Protein AF-A0A379B863-F1 (afdb_monomer)

Secondary structure (DSSP, 8-state):
---EEEE-STT-EEEEESS---TT-EEEEEPTTS-EEEEEEEEEEEEETTEEEEEEEETT---HHHHHHHHHHHHHHHHHHHHHHHHHHHHHHTTTHHHHHTTPPP-TTSTTHHHHHHHHHHHHHHHHHHHHHHHHHHHHHHHHHHHHHHHS---TTSTTHHHHHHHHHHHHHHHHHHHHH-GGG-SSTTHHHHHHHHHHHHHHHHHHHHHHH-

Foldseek 3Di:
DAWEWDDDDVQFIWTKALDDDDQQDWGWYAYPVRDIFTWGFHFFLDDDPSITTTQTDTPVNDGQLNVLVVQLVVLLVLLVVLLVLLVVLLVVLCVCVVVVVVVDDQDPPDPCNVVVVVNNVSSVVSNVSSVVSNVVSVVSPVVSVVSNVSSPDDALSDLCQLVVLVVQLVVLVVLLVCCVVCVVPQPDPCSNVVSVVSNVVSVVSNVSSVSHHD

Structure (mmCIF, N/CA/C/O backbone):
data_AF-A0A379B863-F1
#
_entry.id   AF-A0A379B863-F1
#
loop_
_atom_site.group_PDB
_atom_site.id
_atom_site.type_symbol
_atom_site.label_atom_id
_atom_site.label_alt_id
_atom_site.label_comp_id
_atom_site.label_asym_id
_atom_site.label_entity_id
_atom_site.label_seq_id
_atom_site.pdbx_PDB_ins_code
_atom_site.Cartn_x
_atom_site.Cartn_y
_atom_site.Cartn_z
_atom_site.occupancy
_atom_site.B_iso_or_equiv
_atom_site.auth_seq_id
_atom_site.auth_comp_id
_atom_site.auth_asym_id
_atom_site.auth_atom_id
_atom_site.pdbx_PDB_model_num
ATOM 1 N N . MET A 1 1 ? -1.676 -25.311 22.603 1.00 71.12 1 MET A N 1
ATOM 2 C CA . MET A 1 1 ? -2.288 -24.797 21.355 1.00 71.12 1 MET A CA 1
ATOM 3 C C . MET A 1 1 ? -1.624 -23.457 21.069 1.00 71.12 1 MET A C 1
ATOM 5 O O . MET A 1 1 ? -1.364 -22.755 22.030 1.00 71.12 1 MET A O 1
ATOM 9 N N . PHE A 1 2 ? -1.245 -23.143 19.830 1.00 88.81 2 PHE A N 1
ATOM 10 C CA . PHE A 1 2 ? -0.482 -21.916 19.540 1.00 88.81 2 PHE A CA 1
ATOM 11 C C . PHE A 1 2 ? -1.410 -20.729 19.263 1.00 88.81 2 PHE A C 1
ATOM 13 O O . PHE A 1 2 ? -2.530 -20.924 18.778 1.00 88.81 2 PHE A O 1
ATOM 20 N N . ASN A 1 3 ? -0.932 -19.513 19.526 1.00 95.69 3 ASN A N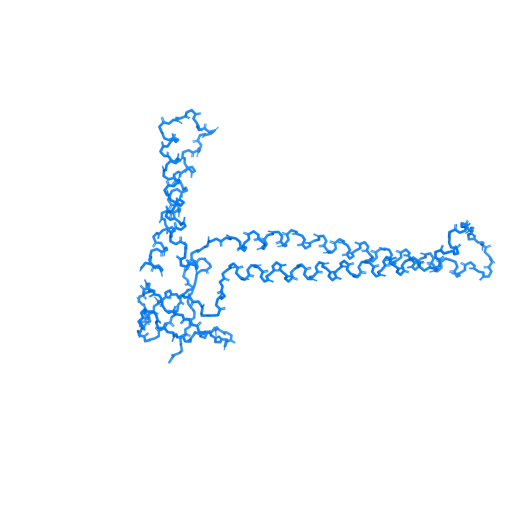 1
ATOM 21 C CA . ASN A 1 3 ? -1.663 -18.289 19.213 1.00 95.69 3 ASN A CA 1
ATOM 22 C C . ASN A 1 3 ? -1.640 -18.046 17.699 1.00 95.69 3 ASN A C 1
ATOM 24 O O . ASN A 1 3 ? -0.609 -18.185 17.040 1.00 95.69 3 ASN A O 1
ATOM 28 N N . THR A 1 4 ? -2.790 -17.704 17.123 1.00 97.25 4 THR A N 1
ATOM 29 C CA . THR A 1 4 ? -2.952 -17.592 15.662 1.00 97.25 4 THR A CA 1
ATOM 30 C C . THR A 1 4 ? -3.658 -16.303 15.269 1.00 97.25 4 THR A C 1
ATOM 32 O O . THR A 1 4 ? -4.203 -15.589 16.102 1.00 97.25 4 THR A O 1
ATOM 35 N N . TYR A 1 5 ? -3.667 -15.989 13.975 1.00 96.69 5 TYR A N 1
ATOM 36 C CA . TYR A 1 5 ? -4.401 -14.838 13.452 1.00 96.69 5 TYR A CA 1
ATOM 37 C C . TYR A 1 5 ? -5.857 -15.196 13.141 1.00 96.69 5 TYR A C 1
ATOM 39 O O . TYR A 1 5 ? -6.127 -16.159 12.422 1.00 96.69 5 TYR A O 1
ATOM 47 N N . ALA A 1 6 ? -6.794 -14.352 13.570 1.00 96.50 6 ALA A N 1
ATOM 48 C CA . ALA A 1 6 ? -8.196 -14.411 13.169 1.00 96.50 6 ALA A CA 1
ATOM 49 C C . ALA A 1 6 ? -8.601 -13.148 12.406 1.00 96.50 6 ALA A C 1
ATOM 51 O O . ALA A 1 6 ? -8.304 -12.027 12.815 1.00 96.50 6 ALA A O 1
ATOM 52 N N . LYS A 1 7 ? -9.294 -13.311 11.275 1.00 96.06 7 LYS A N 1
ATOM 53 C CA . LYS A 1 7 ? -9.796 -12.167 10.508 1.00 96.06 7 LYS A CA 1
ATOM 54 C C . LYS A 1 7 ? -10.978 -11.525 11.239 1.00 96.06 7 LYS A C 1
ATOM 56 O O . LYS A 1 7 ? -11.886 -12.243 11.642 1.00 96.06 7 LYS A O 1
ATOM 61 N N . PHE A 1 8 ? -10.985 -10.195 11.360 1.00 95.69 8 PHE A N 1
ATOM 62 C CA . PHE A 1 8 ? -12.080 -9.459 12.008 1.00 95.69 8 PHE A CA 1
ATOM 63 C C . PHE A 1 8 ? -12.841 -8.569 11.023 1.00 95.69 8 PHE A C 1
ATOM 65 O O . PHE A 1 8 ? -13.946 -8.904 10.608 1.00 95.69 8 PHE A O 1
ATOM 72 N N . VAL A 1 9 ? -12.216 -7.484 10.570 1.00 93.88 9 VAL A N 1
ATOM 73 C CA . VAL A 1 9 ? -12.749 -6.570 9.545 1.00 93.88 9 VAL A CA 1
ATOM 74 C C . VAL A 1 9 ? -11.708 -6.383 8.432 1.00 93.88 9 VAL A C 1
ATOM 76 O O . VAL A 1 9 ? -10.580 -6.875 8.574 1.00 93.88 9 VAL A O 1
ATOM 79 N N . PRO A 1 10 ? -12.021 -5.746 7.284 1.00 89.75 10 PRO A N 1
ATOM 80 C CA . PRO A 1 10 ? -11.030 -5.505 6.235 1.00 89.75 10 PRO A CA 1
ATOM 81 C C . PRO A 1 10 ? -9.733 -4.912 6.801 1.00 89.75 10 PRO A C 1
ATOM 83 O O . PRO A 1 10 ? -9.766 -4.037 7.654 1.00 89.75 10 PRO A O 1
ATOM 86 N N . ASN A 1 11 ? -8.591 -5.447 6.361 1.00 86.56 11 ASN A N 1
ATOM 87 C CA . ASN A 1 11 ? -7.237 -5.109 6.838 1.00 86.56 11 ASN A CA 1
ATOM 88 C C . ASN A 1 11 ? -6.905 -5.330 8.331 1.00 86.56 11 ASN A C 1
ATOM 90 O O . ASN A 1 11 ? -5.726 -5.341 8.654 1.00 86.56 11 ASN A O 1
ATOM 94 N N . VAL A 1 12 ? -7.869 -5.640 9.203 1.00 95.06 12 VAL A N 1
ATOM 95 C CA . VAL A 1 12 ? -7.619 -5.930 10.630 1.00 95.06 12 VAL A CA 1
ATOM 96 C C . VAL A 1 12 ? -7.634 -7.435 10.904 1.00 95.06 12 VAL A C 1
ATOM 98 O O . VAL A 1 12 ? -8.471 -8.170 10.361 1.00 95.06 12 VAL A O 1
ATOM 101 N N . PHE A 1 13 ? -6.700 -7.887 11.737 1.00 96.06 13 PHE A N 1
ATOM 102 C CA . PHE A 1 13 ? -6.635 -9.233 12.302 1.00 96.06 13 PHE A CA 1
ATOM 103 C C . PHE A 1 13 ? -6.560 -9.130 13.825 1.00 96.06 13 PHE A C 1
ATOM 105 O O . PHE A 1 13 ? -6.052 -8.142 14.341 1.00 96.06 13 PHE A O 1
ATOM 112 N N . LEU A 1 14 ? -7.058 -10.151 14.513 1.00 97.50 14 LEU A N 1
ATOM 113 C CA . LEU A 1 14 ? -6.977 -10.303 15.962 1.00 97.50 14 LEU A CA 1
ATOM 114 C C . LEU A 1 14 ? -6.053 -11.471 16.302 1.00 97.50 14 LEU A C 1
ATOM 116 O O . LEU A 1 14 ? -5.970 -12.439 15.538 1.00 97.50 14 LEU A O 1
ATOM 120 N N . AL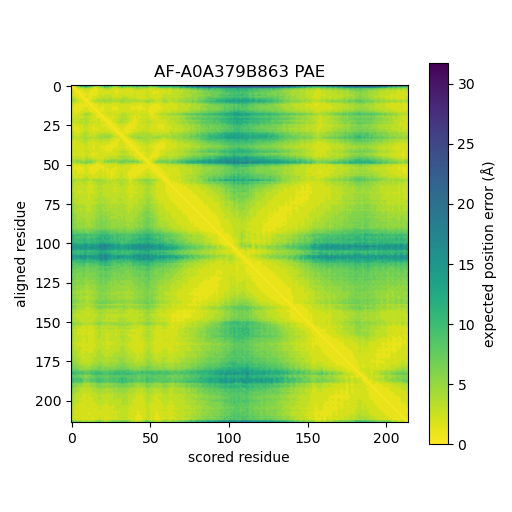A A 1 15 ? -5.392 -11.382 17.448 1.00 97.81 15 ALA A N 1
ATOM 121 C CA . ALA A 1 15 ? -4.706 -12.495 18.080 1.00 97.81 15 ALA A CA 1
ATOM 122 C C . ALA A 1 15 ? -5.765 -13.435 18.660 1.00 97.81 15 ALA A C 1
ATOM 124 O O . ALA A 1 15 ? -6.541 -13.033 19.519 1.00 97.81 15 ALA A O 1
ATOM 125 N N . LYS A 1 16 ? -5.839 -14.661 18.144 1.00 97.81 16 LYS A N 1
ATOM 126 C CA . LYS A 1 16 ? -6.684 -15.737 18.660 1.00 97.81 16 LYS A CA 1
ATOM 127 C C . LYS A 1 16 ? -5.842 -16.587 19.605 1.00 97.81 16 LYS A C 1
ATOM 129 O O . LYS A 1 16 ? -4.986 -17.343 19.131 1.00 97.81 16 LYS A O 1
ATOM 134 N N . CYS A 1 17 ? -6.125 -16.483 20.897 1.00 97.31 17 CYS A N 1
ATOM 135 C CA . CYS A 1 17 ? -5.366 -17.128 21.964 1.00 97.31 17 CYS A CA 1
ATOM 136 C C . CYS A 1 17 ? -6.249 -18.134 22.726 1.00 97.31 17 CYS A C 1
ATOM 138 O O . CYS A 1 17 ? -7.417 -17.833 22.982 1.00 97.31 17 CYS A O 1
ATOM 140 N N . PRO A 1 18 ? -5.741 -19.339 23.049 1.00 96.25 18 PRO A N 1
ATOM 141 C CA . PRO A 1 18 ? -6.451 -20.321 23.869 1.00 96.25 18 PRO A CA 1
ATOM 142 C C . PRO A 1 18 ? -6.415 -19.966 25.364 1.00 96.25 18 PRO A C 1
ATOM 144 O O . PRO A 1 18 ? -7.253 -20.433 26.125 1.00 96.25 18 PRO A O 1
ATOM 147 N N . GLU A 1 19 ? -5.449 -19.148 25.779 1.00 95.12 19 GLU A N 1
ATOM 148 C CA . GLU A 1 19 ? -5.264 -18.686 27.153 1.00 95.12 19 GLU A CA 1
ATOM 149 C C . GLU A 1 19 ? -5.468 -17.162 27.217 1.00 95.12 19 GLU A C 1
ATOM 151 O O . GLU A 1 19 ? -5.274 -16.474 26.204 1.00 95.12 19 GLU A O 1
ATOM 156 N N . PRO A 1 20 ? -5.924 -16.630 28.365 1.00 96.31 20 PRO A N 1
ATOM 157 C CA . PRO A 1 20 ? -6.076 -15.195 28.553 1.00 96.31 20 PRO A CA 1
ATOM 158 C C . PRO A 1 20 ? -4.710 -14.508 28.690 1.00 96.31 20 PRO A C 1
ATOM 160 O O . PRO A 1 20 ? -3.806 -15.041 29.326 1.00 96.31 20 PRO A O 1
ATOM 163 N N . HIS A 1 21 ? -4.609 -13.305 28.128 1.00 96.44 21 HIS A N 1
ATOM 164 C CA . HIS A 1 21 ? -3.434 -12.435 28.160 1.00 96.44 21 HIS A CA 1
ATOM 165 C C . HIS A 1 21 ? -3.791 -11.032 28.657 1.00 96.44 21 HIS A C 1
ATOM 167 O O . HIS A 1 21 ? -4.923 -10.564 28.454 1.00 96.44 21 HIS A O 1
ATOM 173 N N . ASP A 1 22 ? -2.811 -10.362 29.261 1.00 96.38 22 ASP A N 1
ATOM 174 C CA . ASP A 1 22 ? -2.940 -8.996 29.772 1.00 96.38 22 ASP A CA 1
ATOM 175 C C . ASP A 1 22 ? -2.549 -7.944 28.717 1.00 96.38 22 ASP A C 1
ATOM 177 O O . ASP A 1 22 ? -1.774 -8.192 27.790 1.00 96.38 22 ASP A O 1
ATOM 181 N N . LYS A 1 23 ? -3.084 -6.724 28.857 1.00 96.38 23 LYS A N 1
ATOM 182 C CA . LYS A 1 23 ? -2.717 -5.582 27.999 1.00 96.38 23 LYS A CA 1
ATOM 183 C C . LYS A 1 23 ? -1.235 -5.239 28.195 1.00 96.38 23 LYS A C 1
ATOM 185 O O . LYS A 1 23 ? -0.792 -5.046 29.325 1.00 96.38 23 LYS A O 1
ATOM 190 N N . GLY A 1 24 ? -0.493 -5.134 27.096 1.00 96.12 24 GLY A N 1
ATOM 191 C CA . GLY A 1 24 ? 0.956 -4.913 27.066 1.00 96.12 24 GLY A CA 1
ATOM 192 C C . GLY A 1 24 ? 1.792 -6.197 27.074 1.00 96.12 24 GLY A C 1
ATOM 193 O O . GLY A 1 24 ? 3.016 -6.126 26.979 1.00 96.12 24 GLY A O 1
ATOM 194 N N . GLU A 1 25 ? 1.172 -7.377 27.178 1.00 97.50 25 GLU A N 1
ATOM 195 C CA . GLU A 1 25 ? 1.896 -8.645 27.100 1.00 97.50 25 GLU A CA 1
ATOM 196 C C . GLU A 1 25 ? 2.415 -8.895 25.677 1.00 97.50 25 GLU A C 1
ATOM 198 O O . GLU A 1 25 ? 1.686 -8.728 24.694 1.00 97.50 25 GLU A O 1
ATOM 203 N N . ILE A 1 26 ? 3.676 -9.323 25.565 1.00 97.94 26 ILE A N 1
ATOM 204 C CA . ILE A 1 26 ? 4.281 -9.713 24.290 1.00 97.94 26 ILE A CA 1
ATOM 205 C C . ILE A 1 26 ? 4.074 -11.210 24.090 1.00 97.94 26 ILE A C 1
ATOM 207 O O . ILE A 1 26 ? 4.578 -12.028 24.859 1.00 97.94 26 ILE A O 1
ATOM 211 N N . ILE A 1 27 ? 3.371 -11.566 23.019 1.00 97.25 27 ILE A N 1
ATOM 212 C CA . ILE A 1 27 ? 3.102 -12.955 22.652 1.00 97.25 27 ILE A CA 1
ATOM 213 C C . ILE A 1 27 ? 3.599 -13.252 21.239 1.00 97.25 27 ILE A C 1
ATOM 215 O O . ILE A 1 27 ? 3.696 -12.374 20.384 1.00 97.25 27 ILE A O 1
ATOM 219 N N . THR A 1 28 ? 3.858 -14.527 20.959 1.00 97.81 28 THR A N 1
ATOM 220 C CA . THR A 1 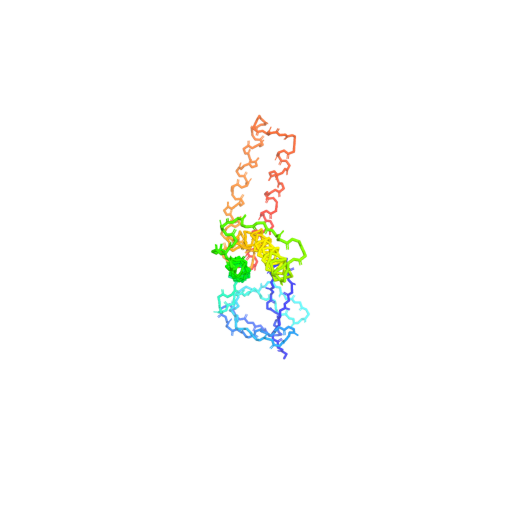28 ? 4.189 -14.980 19.603 1.00 97.81 28 THR A CA 1
ATOM 221 C C . THR A 1 28 ? 2.935 -15.457 18.879 1.00 97.81 28 THR A C 1
ATOM 223 O O . THR A 1 28 ? 2.259 -16.373 19.344 1.00 97.81 28 THR A O 1
ATOM 226 N N . LEU A 1 29 ? 2.634 -14.864 17.721 1.00 97.12 29 LEU A N 1
ATOM 227 C CA . LEU A 1 29 ? 1.606 -15.345 16.798 1.00 97.12 29 LEU A CA 1
ATOM 228 C C . LEU A 1 29 ? 2.221 -16.167 15.672 1.00 97.12 29 LEU A C 1
ATOM 230 O O . LEU A 1 29 ? 3.141 -15.714 14.990 1.00 97.12 29 LEU A O 1
ATOM 234 N N . THR A 1 30 ? 1.629 -17.325 15.395 1.00 96.88 30 THR A N 1
ATOM 235 C CA . THR A 1 30 ? 2.007 -18.173 14.264 1.00 96.88 30 THR A CA 1
ATOM 236 C C . THR A 1 30 ? 1.003 -18.008 13.123 1.00 96.88 30 THR A C 1
ATOM 238 O O . THR A 1 30 ? -0.211 -18.187 13.266 1.00 96.88 30 THR A O 1
ATOM 241 N N . SER A 1 31 ? 1.503 -17.653 11.940 1.00 94.44 31 SER A N 1
ATOM 242 C CA . SER A 1 31 ? 0.696 -17.599 10.719 1.00 94.44 31 SER A CA 1
ATOM 243 C C . SER A 1 31 ? 0.342 -19.000 10.210 1.00 94.44 31 SER A C 1
ATOM 245 O O . SER A 1 31 ? 1.017 -19.980 10.510 1.00 94.44 31 SER A O 1
ATOM 247 N N . LYS A 1 32 ? -0.654 -19.098 9.318 1.00 92.69 32 LYS A N 1
ATOM 248 C CA . LYS A 1 32 ? -1.000 -20.366 8.642 1.00 92.69 32 LYS A CA 1
ATOM 249 C C . LYS A 1 32 ? 0.147 -20.989 7.825 1.00 92.69 32 LYS A C 1
ATOM 251 O O . LYS A 1 32 ? 0.018 -22.119 7.373 1.00 92.69 32 LYS A O 1
ATOM 256 N N . TYR A 1 33 ? 1.219 -20.231 7.583 1.00 92.50 33 TYR A N 1
ATOM 257 C CA . TYR A 1 33 ? 2.409 -20.663 6.850 1.00 92.50 33 TYR A CA 1
ATOM 258 C C . TYR A 1 33 ? 3.599 -20.975 7.774 1.00 92.50 33 TYR A C 1
ATOM 260 O O . TYR A 1 33 ? 4.691 -21.208 7.275 1.00 92.50 33 TYR A O 1
ATOM 268 N N . GLY A 1 34 ? 3.415 -20.943 9.099 1.00 93.06 34 GLY A N 1
ATOM 269 C CA . GLY A 1 34 ? 4.472 -21.231 10.073 1.00 93.06 34 GLY A CA 1
ATOM 270 C C . GLY A 1 34 ? 5.374 -20.047 10.430 1.00 93.06 34 GLY A C 1
ATOM 271 O O . GLY A 1 34 ? 6.226 -20.192 11.292 1.00 93.06 34 GLY A O 1
ATOM 272 N N . ASN A 1 35 ? 5.187 -18.870 9.822 1.00 94.50 35 ASN A N 1
ATOM 273 C CA . ASN A 1 35 ? 5.936 -17.675 10.230 1.00 94.50 35 ASN A CA 1
ATOM 274 C C . ASN A 1 35 ? 5.473 -17.201 11.607 1.00 94.50 35 ASN A C 1
ATOM 276 O O . ASN A 1 35 ? 4.267 -17.009 11.800 1.00 94.50 35 ASN A O 1
ATOM 280 N N . GLU A 1 36 ? 6.428 -16.964 12.494 1.00 96.25 36 GLU A N 1
ATOM 281 C CA . GLU A 1 36 ? 6.218 -16.421 13.831 1.00 96.25 36 GLU A CA 1
ATOM 282 C C . GLU A 1 36 ? 6.391 -14.899 13.832 1.00 96.25 36 GLU A C 1
ATOM 284 O O . GLU A 1 36 ? 7.086 -14.315 12.996 1.00 96.25 36 GLU A O 1
ATOM 289 N N . THR A 1 37 ? 5.680 -14.219 14.719 1.00 96.62 37 THR A N 1
ATOM 290 C CA . THR A 1 37 ? 5.776 -12.772 14.904 1.00 96.62 37 THR A CA 1
ATOM 291 C C . THR A 1 37 ? 5.475 -12.445 16.354 1.00 96.62 37 THR A C 1
ATOM 293 O O . THR A 1 37 ? 4.427 -12.843 16.858 1.00 96.62 37 THR A O 1
ATOM 296 N N . GLU A 1 38 ? 6.339 -11.649 16.971 1.00 97.75 38 GLU A N 1
ATOM 297 C CA . GLU A 1 38 ? 6.077 -11.032 18.268 1.00 97.75 38 GLU A CA 1
ATOM 298 C C . GLU A 1 38 ? 5.102 -9.862 18.126 1.00 97.75 38 GLU A C 1
ATOM 300 O O . GLU A 1 38 ? 5.266 -8.968 17.282 1.00 97.75 38 GLU A O 1
ATOM 305 N N . VAL A 1 39 ? 4.050 -9.899 18.935 1.00 97.62 39 VAL A N 1
ATOM 306 C CA . VAL A 1 39 ? 3.023 -8.866 18.982 1.00 97.62 39 VAL A CA 1
ATOM 307 C C . VAL A 1 39 ? 2.756 -8.463 20.420 1.00 97.62 39 VAL A C 1
ATOM 309 O O . VAL A 1 39 ? 2.780 -9.305 21.314 1.00 97.62 39 VAL A O 1
ATOM 312 N N . GLU A 1 40 ? 2.453 -7.190 20.619 1.00 97.81 40 GLU A N 1
ATOM 313 C CA . GLU A 1 40 ? 2.013 -6.651 21.898 1.00 97.81 40 GLU A CA 1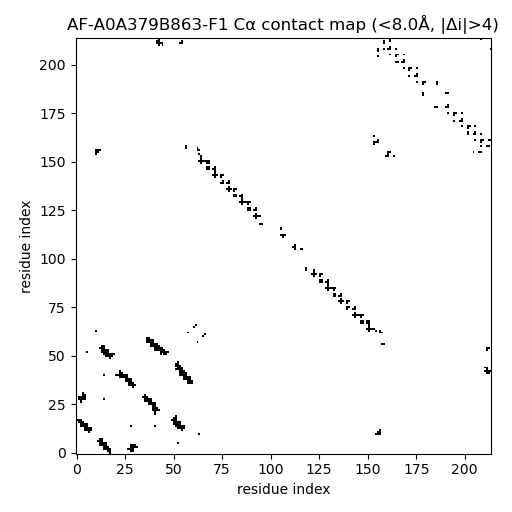
ATOM 314 C C . GLU A 1 40 ? 0.483 -6.648 21.938 1.00 97.81 40 GLU A C 1
ATOM 316 O O . GLU A 1 40 ? -0.175 -6.132 21.028 1.00 97.81 40 GLU A O 1
ATOM 321 N N . ILE A 1 41 ? -0.090 -7.259 22.974 1.00 98.00 41 ILE A N 1
ATOM 322 C CA . ILE A 1 41 ? -1.535 -7.324 23.183 1.00 98.00 41 ILE A CA 1
ATOM 323 C C . ILE A 1 41 ? -2.082 -5.960 23.608 1.00 98.00 41 ILE A C 1
ATOM 325 O O . ILE A 1 41 ? -1.558 -5.319 24.513 1.00 98.00 41 ILE A O 1
ATOM 329 N N . CYS A 1 42 ? -3.182 -5.531 22.988 1.00 96.25 42 CYS A N 1
ATOM 330 C CA . CYS A 1 42 ? -3.875 -4.296 23.343 1.00 96.25 42 CYS A CA 1
ATOM 331 C C . CYS A 1 42 ? -5.182 -4.597 24.093 1.00 96.25 42 CYS A C 1
ATOM 333 O O . CYS A 1 42 ? -5.174 -4.772 25.308 1.00 96.25 42 CYS A O 1
ATOM 335 N N . ASN A 1 43 ? -6.313 -4.676 23.391 1.00 96.94 43 ASN A N 1
ATOM 336 C CA . ASN A 1 43 ? -7.631 -4.829 24.001 1.00 96.94 43 ASN A CA 1
ATOM 337 C C . ASN A 1 43 ? -8.217 -6.213 23.733 1.00 96.94 43 ASN A C 1
ATOM 339 O O . ASN A 1 43 ? -8.100 -6.745 22.627 1.00 96.94 43 ASN A O 1
ATOM 343 N N . LEU A 1 44 ? -8.935 -6.765 24.714 1.00 97.38 44 LEU A N 1
ATOM 344 C CA . LEU A 1 44 ? -9.804 -7.918 24.495 1.00 97.38 44 LEU A CA 1
ATOM 345 C C . LEU A 1 44 ? -11.036 -7.474 23.695 1.00 97.38 44 LEU A C 1
ATOM 347 O O . LEU A 1 44 ? -11.877 -6.726 24.184 1.00 97.38 44 LEU A O 1
ATOM 351 N N . VAL A 1 45 ? -11.153 -7.961 22.463 1.00 97.00 45 VAL A N 1
ATOM 352 C CA . VAL A 1 45 ? -12.217 -7.589 21.519 1.00 97.00 45 VAL A CA 1
ATOM 353 C C . VAL A 1 45 ? -13.445 -8.477 21.679 1.00 97.00 45 VAL A C 1
ATOM 355 O O . VAL A 1 45 ? -14.574 -7.999 21.587 1.00 97.00 45 VAL A O 1
ATOM 358 N N . LYS A 1 46 ? -13.241 -9.785 21.870 1.00 96.19 46 LYS A N 1
ATOM 359 C CA . LYS A 1 46 ? -14.321 -10.749 22.121 1.00 96.19 46 LYS A CA 1
ATOM 360 C C . LYS A 1 46 ? -13.794 -12.062 22.698 1.00 96.19 46 LYS A C 1
ATOM 362 O O . LYS A 1 46 ? -12.619 -12.386 22.540 1.00 96.19 46 LYS A O 1
ATOM 367 N N . GLN A 1 47 ? -14.701 -12.850 23.270 1.00 96.62 47 GLN A N 1
ATOM 368 C CA . GLN A 1 47 ? -14.466 -14.232 23.686 1.00 96.62 47 GLN A CA 1
ATOM 369 C C . GLN A 1 47 ? -15.465 -15.150 22.971 1.00 96.62 47 GLN A C 1
ATOM 371 O O . GLN A 1 47 ? -16.658 -14.846 22.925 1.00 96.62 47 GLN A O 1
ATOM 376 N N . GLN A 1 48 ? -14.982 -16.229 22.354 1.00 95.44 48 GLN A N 1
ATOM 377 C CA . GLN A 1 48 ? -15.817 -17.157 21.585 1.00 95.44 48 GLN A CA 1
ATOM 378 C C . GLN A 1 48 ? -15.133 -18.527 21.465 1.00 95.44 48 GLN A C 1
ATOM 380 O O . GLN A 1 48 ? -13.940 -18.576 21.179 1.00 95.44 48 GLN A O 1
ATOM 385 N N . ASP A 1 49 ? -15.895 -19.617 21.606 1.00 92.38 49 ASP A N 1
ATOM 386 C CA . ASP A 1 49 ? -15.428 -21.003 21.411 1.00 92.38 49 ASP A CA 1
ATOM 387 C C . ASP A 1 49 ? -14.178 -21.350 22.247 1.00 92.38 49 ASP A C 1
ATOM 389 O O . ASP A 1 49 ? -13.237 -21.944 21.730 1.00 92.38 49 ASP A O 1
ATOM 393 N N . ASP A 1 50 ? -14.140 -20.912 23.512 1.00 94.06 50 ASP A N 1
ATOM 394 C CA . ASP A 1 50 ? -12.991 -21.043 24.427 1.00 94.06 50 ASP A CA 1
ATOM 395 C C . ASP A 1 50 ? -11.705 -20.326 23.964 1.00 94.06 50 ASP A C 1
ATOM 397 O O . ASP A 1 50 ? -10.614 -20.599 24.457 1.00 94.06 50 ASP A O 1
ATOM 401 N N . PHE A 1 51 ? -11.825 -19.365 23.040 1.00 96.94 51 PHE A N 1
ATOM 402 C CA . PHE A 1 51 ? -10.735 -18.479 22.633 1.00 96.94 51 PHE A CA 1
ATOM 403 C C . PHE A 1 51 ? -10.975 -17.033 23.041 1.00 96.94 51 PHE A C 1
ATOM 405 O O . PHE A 1 51 ? -12.098 -16.514 23.012 1.00 96.94 51 PHE A O 1
ATOM 412 N N . TYR A 1 52 ? -9.865 -16.359 23.298 1.00 97.62 52 TYR A N 1
ATOM 413 C CA . TYR A 1 52 ? -9.770 -14.934 23.550 1.00 97.62 52 TYR A CA 1
ATOM 414 C C . TYR A 1 52 ? -9.230 -14.245 22.298 1.00 97.62 52 TYR A C 1
ATOM 416 O O . TYR A 1 52 ? -8.264 -14.707 21.685 1.00 97.62 52 TYR A O 1
ATOM 424 N N . PHE A 1 53 ? -9.891 -13.168 21.878 1.00 98.00 53 PHE A N 1
ATOM 425 C CA . PHE A 1 53 ? -9.524 -12.423 20.680 1.00 98.00 53 PHE A CA 1
ATOM 426 C C . PHE A 1 53 ? -9.059 -11.030 21.059 1.00 98.00 53 PHE A C 1
ATOM 428 O O . PHE A 1 53 ? -9.867 -10.224 21.517 1.00 98.00 53 PHE A O 1
ATOM 435 N N . TYR A 1 54 ? -7.792 -10.737 20.798 1.00 98.25 54 TYR A N 1
ATOM 436 C CA . TYR A 1 54 ? -7.183 -9.462 21.150 1.00 98.25 54 TYR A CA 1
ATOM 437 C C . TYR A 1 54 ? -6.814 -8.642 19.917 1.00 98.25 54 TYR A C 1
ATOM 439 O O . TYR A 1 54 ? -6.386 -9.191 18.897 1.00 98.25 54 TYR A O 1
ATOM 447 N N . SER A 1 55 ? -6.956 -7.323 19.999 1.00 97.75 55 SER A N 1
ATOM 448 C CA . SER A 1 55 ? -6.195 -6.430 19.128 1.00 97.75 55 SER A CA 1
ATOM 449 C C . SER A 1 55 ? -4.724 -6.454 19.538 1.00 97.75 55 SER A C 1
ATOM 451 O O . SER A 1 55 ? -4.386 -6.783 20.676 1.00 97.75 55 SER A O 1
ATOM 453 N N . PHE A 1 56 ? -3.841 -6.153 18.593 1.00 97.31 56 PHE A N 1
ATOM 454 C CA . PHE A 1 56 ? -2.407 -6.187 18.831 1.00 97.31 56 PHE A CA 1
ATOM 455 C C . PHE A 1 56 ? -1.676 -5.221 17.904 1.00 97.31 56 PHE A C 1
ATOM 457 O O . PHE A 1 56 ? -2.153 -4.917 16.804 1.00 97.31 56 PHE A O 1
ATOM 464 N N . THR A 1 57 ? -0.478 -4.820 18.308 1.00 96.75 57 THR A N 1
ATOM 465 C CA . THR A 1 57 ? 0.514 -4.174 17.445 1.00 96.75 57 THR A CA 1
ATOM 466 C C . THR A 1 57 ? 1.682 -5.129 17.222 1.00 96.75 57 THR A C 1
ATOM 468 O O . THR A 1 57 ? 1.967 -5.994 18.047 1.00 96.75 57 THR A O 1
ATOM 471 N N . ARG A 1 58 ? 2.341 -5.054 16.063 1.00 96.19 58 ARG A N 1
ATOM 472 C CA . ARG A 1 58 ? 3.529 -5.881 15.819 1.00 96.19 58 ARG A CA 1
ATOM 473 C C . ARG A 1 58 ? 4.756 -5.189 16.398 1.00 96.19 58 ARG A C 1
ATOM 475 O O . ARG A 1 58 ? 4.991 -4.023 16.084 1.00 96.19 58 ARG A O 1
ATOM 482 N N . CYS A 1 59 ? 5.561 -5.923 17.161 1.00 96.50 59 CYS A N 1
ATOM 483 C CA . CYS A 1 59 ? 6.774 -5.387 17.781 1.00 96.50 59 CYS A CA 1
ATOM 484 C C . CYS A 1 59 ? 7.859 -5.041 16.744 1.00 96.50 59 CYS A C 1
ATOM 486 O O . CYS A 1 59 ? 8.713 -4.199 16.993 1.00 96.50 59 CYS A O 1
ATOM 488 N N . ASP A 1 60 ? 7.797 -5.636 15.548 1.00 95.12 60 ASP A N 1
ATOM 489 C CA . ASP A 1 60 ? 8.711 -5.355 14.433 1.00 95.12 60 ASP A CA 1
ATOM 490 C C . ASP A 1 60 ? 8.390 -4.061 13.658 1.00 95.12 60 ASP A C 1
ATOM 492 O O . ASP A 1 60 ? 9.013 -3.781 12.633 1.00 95.12 60 ASP A O 1
ATOM 496 N N . GLY A 1 61 ? 7.398 -3.284 14.107 1.00 91.81 61 GLY A N 1
ATOM 497 C CA . GLY A 1 61 ? 6.981 -2.033 13.469 1.00 91.81 61 GLY A CA 1
ATOM 498 C C . GLY A 1 61 ? 6.239 -2.220 12.142 1.00 91.81 61 GLY A C 1
ATOM 499 O O . GLY A 1 61 ? 5.914 -1.243 11.465 1.00 91.81 61 GLY A O 1
ATOM 500 N N . MET A 1 62 ? 5.941 -3.457 11.735 1.00 93.25 62 MET A N 1
ATOM 501 C CA . MET A 1 62 ? 5.296 -3.713 10.455 1.00 93.25 62 MET A CA 1
ATOM 502 C C . MET A 1 62 ? 3.794 -3.412 10.522 1.00 93.25 62 MET A C 1
ATOM 504 O O . MET A 1 62 ? 3.011 -4.169 11.091 1.00 93.25 62 MET A O 1
ATOM 508 N N . ASN A 1 63 ? 3.349 -2.351 9.853 1.00 93.62 63 ASN A N 1
ATOM 509 C CA . ASN A 1 63 ? 1.930 -2.001 9.725 1.00 93.62 63 ASN A CA 1
ATOM 510 C C . ASN A 1 63 ? 1.497 -1.921 8.242 1.00 93.62 63 ASN A C 1
ATOM 512 O O . ASN A 1 63 ? 2.229 -2.332 7.332 1.00 93.62 63 ASN A O 1
ATOM 516 N N . SER A 1 64 ? 0.267 -1.470 7.964 1.00 93.38 64 SER A N 1
ATOM 517 C CA . SER A 1 64 ? -0.213 -1.355 6.579 1.00 93.38 64 SER A CA 1
ATOM 518 C C . SER A 1 64 ? 0.516 -0.276 5.768 1.00 93.38 64 SER A C 1
ATOM 520 O O . SER A 1 64 ? 0.737 -0.507 4.576 1.00 93.38 64 SER A O 1
ATOM 522 N N . GLN A 1 65 ? 0.963 0.816 6.396 1.00 95.12 65 GLN A N 1
ATOM 523 C CA . GLN A 1 65 ? 1.749 1.877 5.755 1.00 95.12 65 GLN A CA 1
ATOM 524 C C . GLN A 1 65 ? 3.158 1.398 5.391 1.00 95.12 65 GLN A C 1
ATOM 526 O O . GLN A 1 65 ? 3.551 1.501 4.232 1.00 95.12 65 GLN A O 1
ATOM 531 N N . VAL A 1 66 ? 3.881 0.761 6.320 1.00 95.81 66 VAL A N 1
ATOM 532 C CA . VAL A 1 66 ? 5.210 0.176 6.057 1.00 95.81 66 VAL A CA 1
ATOM 533 C C . VAL A 1 66 ? 5.130 -0.853 4.928 1.00 95.81 66 VAL A C 1
ATOM 535 O O . VAL A 1 66 ? 5.954 -0.858 4.013 1.00 95.81 66 VAL A O 1
ATOM 538 N N . ARG A 1 67 ? 4.077 -1.682 4.909 1.00 94.94 67 ARG A N 1
ATOM 539 C CA . ARG A 1 67 ? 3.827 -2.618 3.801 1.00 94.94 67 ARG A CA 1
ATOM 540 C C . ARG A 1 67 ? 3.629 -1.917 2.462 1.00 94.94 67 ARG A C 1
ATOM 542 O O . ARG A 1 67 ? 4.047 -2.446 1.432 1.00 94.94 67 ARG A O 1
ATOM 549 N N . ALA A 1 68 ? 2.914 -0.799 2.457 1.00 96.94 68 ALA A N 1
ATOM 550 C CA . ALA A 1 68 ? 2.664 -0.031 1.250 1.00 96.94 68 ALA A CA 1
ATOM 551 C C . ALA A 1 68 ? 3.955 0.638 0.750 1.00 96.94 68 ALA A C 1
ATOM 553 O O . ALA A 1 68 ? 4.280 0.476 -0.425 1.00 96.94 68 ALA A O 1
ATOM 554 N N . ALA A 1 69 ? 4.747 1.232 1.647 1.00 97.56 69 ALA A N 1
ATOM 555 C CA . ALA A 1 69 ? 6.055 1.811 1.339 1.00 97.56 69 ALA A CA 1
ATOM 556 C C . ALA A 1 69 ? 7.018 0.778 0.728 1.00 97.56 69 ALA A C 1
ATOM 558 O O . ALA A 1 69 ? 7.539 0.987 -0.365 1.00 97.56 69 ALA A O 1
ATOM 559 N N . GLN A 1 70 ? 7.155 -0.402 1.346 1.00 97.38 70 GLN A N 1
ATOM 560 C CA . GLN A 1 70 ? 7.981 -1.494 0.808 1.00 97.38 70 GLN A CA 1
ATOM 561 C C . GLN A 1 70 ? 7.525 -1.951 -0.586 1.00 97.38 70 GLN A C 1
ATOM 563 O O . GLN A 1 70 ? 8.333 -2.352 -1.426 1.00 97.38 70 GLN A O 1
ATOM 568 N N . LYS A 1 71 ? 6.214 -1.928 -0.863 1.00 97.31 71 LYS A N 1
ATOM 569 C CA . LYS A 1 71 ? 5.698 -2.258 -2.197 1.00 97.31 71 LYS A CA 1
ATOM 570 C C . LYS A 1 71 ? 6.020 -1.174 -3.215 1.00 97.31 71 LYS A C 1
ATOM 572 O O . LYS A 1 71 ? 6.399 -1.538 -4.327 1.00 97.31 71 LYS A O 1
ATOM 577 N N . ALA A 1 72 ? 5.860 0.098 -2.855 1.00 97.94 72 ALA A N 1
ATOM 578 C CA . ALA A 1 72 ? 6.229 1.220 -3.711 1.00 97.94 72 ALA A CA 1
ATOM 579 C C . ALA A 1 72 ? 7.714 1.130 -4.089 1.00 97.94 72 ALA A C 1
ATOM 581 O O . ALA A 1 72 ? 8.030 1.049 -5.274 1.00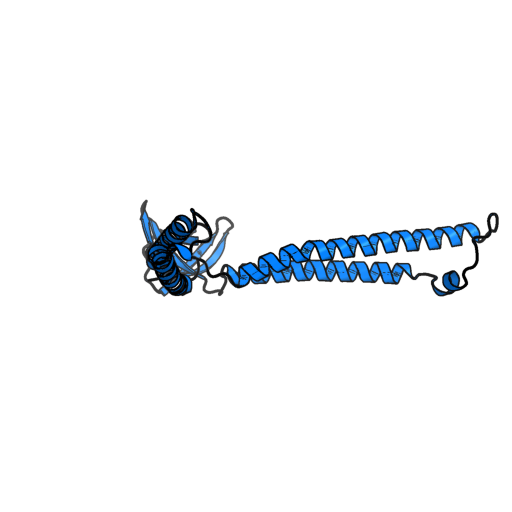 97.94 72 ALA A O 1
ATOM 582 N N . GLU A 1 73 ? 8.595 0.968 -3.099 1.00 98.00 73 GLU A N 1
ATOM 583 C CA . GLU A 1 73 ? 10.038 0.797 -3.299 1.00 98.00 73 GLU A CA 1
ATOM 584 C C . GLU A 1 73 ? 10.359 -0.399 -4.207 1.00 98.00 73 GLU A C 1
ATOM 586 O O . GLU A 1 73 ? 11.158 -0.301 -5.140 1.00 98.00 73 GLU A O 1
ATOM 591 N N . ARG A 1 74 ? 9.681 -1.536 -4.011 1.00 98.19 74 ARG A N 1
ATOM 592 C CA . ARG A 1 74 ? 9.881 -2.711 -4.868 1.00 98.19 74 ARG A CA 1
ATOM 593 C C . ARG A 1 74 ? 9.510 -2.441 -6.325 1.00 98.19 74 ARG A C 1
ATOM 595 O O . ARG A 1 74 ? 10.207 -2.906 -7.227 1.00 98.19 74 ARG A O 1
ATOM 602 N N . TYR A 1 75 ? 8.403 -1.740 -6.571 1.00 98.12 75 TYR A N 1
ATOM 603 C CA . TYR A 1 75 ? 8.005 -1.375 -7.932 1.00 98.12 75 TYR A CA 1
ATOM 604 C C . TYR A 1 75 ? 8.926 -0.317 -8.533 1.00 98.12 75 TYR A C 1
ATOM 606 O O . TYR A 1 75 ? 9.247 -0.439 -9.714 1.00 98.12 75 TYR A O 1
ATOM 614 N N . GLN A 1 76 ? 9.415 0.630 -7.730 1.00 98.19 76 GLN A N 1
ATOM 615 C CA . GLN A 1 76 ? 10.444 1.578 -8.149 1.00 98.19 76 GLN A CA 1
ATOM 616 C C . GLN A 1 76 ? 11.695 0.832 -8.620 1.00 98.19 76 GLN A C 1
ATOM 618 O O . GLN A 1 76 ? 12.137 1.018 -9.749 1.00 98.19 76 GLN A O 1
ATOM 623 N N . GLY A 1 77 ? 12.178 -0.140 -7.841 1.00 98.19 77 GLY A N 1
ATOM 624 C CA . GLY A 1 77 ? 13.302 -0.982 -8.249 1.00 98.19 77 GLY A CA 1
ATOM 625 C C . GLY A 1 77 ? 13.046 -1.758 -9.551 1.00 98.19 77 GLY A C 1
ATOM 626 O O . GLY A 1 77 ? 13.966 -1.978 -10.341 1.00 98.19 77 GLY A O 1
ATOM 627 N N . TYR A 1 78 ? 11.806 -2.176 -9.830 1.00 97.94 78 TYR A N 1
ATOM 628 C CA . TYR A 1 78 ? 11.460 -2.797 -11.116 1.00 97.94 78 TYR A CA 1
ATOM 629 C C . TYR A 1 78 ? 11.472 -1.801 -12.279 1.00 97.94 78 TYR A C 1
ATOM 631 O O . TYR A 1 78 ? 11.973 -2.157 -13.351 1.00 97.94 78 TYR A O 1
ATOM 639 N N . ALA A 1 79 ? 10.963 -0.587 -12.065 1.00 98.25 79 ALA A N 1
ATOM 640 C CA . ALA A 1 79 ? 10.991 0.497 -13.040 1.00 98.25 79 ALA A CA 1
ATOM 641 C C . ALA A 1 79 ? 12.434 0.908 -13.362 1.00 98.25 79 ALA A C 1
ATOM 643 O O . ALA A 1 79 ? 12.828 0.890 -14.527 1.00 98.25 79 ALA A O 1
ATOM 644 N N . ASP A 1 80 ? 13.262 1.129 -12.341 1.00 98.19 80 ASP A N 1
ATOM 645 C CA . ASP A 1 80 ? 14.672 1.494 -12.490 1.00 98.19 80 ASP A CA 1
ATOM 646 C C . ASP A 1 80 ? 15.448 0.428 -13.263 1.00 98.19 80 ASP A C 1
ATOM 648 O O . ASP A 1 80 ? 16.230 0.728 -14.164 1.00 98.19 80 ASP A O 1
ATOM 652 N N . ASN A 1 81 ? 15.220 -0.850 -12.946 1.00 98.31 81 ASN A N 1
ATOM 653 C CA . ASN A 1 81 ? 15.861 -1.948 -13.661 1.00 98.31 81 ASN A CA 1
ATOM 654 C C . ASN A 1 81 ? 15.400 -2.038 -15.124 1.00 98.31 81 ASN A C 1
ATOM 656 O O . ASN A 1 81 ? 16.196 -2.420 -15.982 1.00 98.31 81 ASN A O 1
ATOM 660 N N . ALA A 1 82 ? 14.138 -1.719 -15.423 1.00 98.06 82 ALA A N 1
ATOM 661 C CA . ALA A 1 82 ? 13.648 -1.627 -16.798 1.00 98.06 82 ALA A CA 1
ATOM 662 C C . ALA A 1 82 ? 14.282 -0.445 -17.544 1.00 98.06 82 ALA A C 1
ATOM 664 O O . ALA A 1 82 ? 14.817 -0.645 -18.632 1.00 98.06 82 ALA A O 1
ATOM 665 N N . MET A 1 83 ? 14.370 0.731 -16.920 1.00 98.19 83 MET A N 1
ATOM 666 C CA . MET A 1 83 ? 15.061 1.887 -17.499 1.00 98.19 83 MET A CA 1
ATOM 667 C C . MET A 1 83 ? 16.546 1.623 -17.745 1.00 98.19 83 MET A C 1
ATOM 669 O O . MET A 1 83 ? 17.051 1.933 -18.821 1.00 98.19 83 MET A O 1
ATOM 673 N N . LYS A 1 84 ? 17.243 0.962 -16.812 1.00 98.44 84 LYS A N 1
ATOM 674 C CA . LYS A 1 84 ? 18.640 0.539 -17.011 1.00 98.44 84 LYS A CA 1
ATOM 675 C C . LYS A 1 84 ? 18.791 -0.365 -18.237 1.00 98.44 84 LYS A C 1
ATOM 677 O O . LYS A 1 84 ? 19.693 -0.145 -19.040 1.00 98.44 84 LYS A O 1
ATOM 682 N N . ARG A 1 85 ? 17.909 -1.358 -18.418 1.00 98.44 85 ARG A N 1
ATOM 683 C CA . ARG A 1 85 ? 17.923 -2.221 -19.617 1.00 98.44 85 ARG A CA 1
ATOM 684 C C . ARG A 1 85 ? 17.584 -1.442 -20.888 1.00 98.44 85 ARG A C 1
ATOM 686 O O . ARG A 1 85 ? 18.223 -1.664 -21.913 1.00 98.44 85 ARG A O 1
ATOM 693 N N . SER A 1 86 ? 16.619 -0.524 -20.821 1.00 98.44 86 SER A N 1
ATOM 694 C CA . SER A 1 86 ? 16.267 0.354 -21.940 1.00 98.44 86 SER A CA 1
ATOM 695 C C . SER A 1 86 ? 17.476 1.161 -22.414 1.00 98.44 86 SER A C 1
ATOM 697 O O . SER A 1 86 ? 17.813 1.120 -23.600 1.00 98.44 86 SER A O 1
ATOM 699 N N . GLN A 1 87 ? 18.180 1.800 -21.478 1.00 98.44 87 GLN A N 1
ATOM 700 C CA . GLN A 1 87 ? 19.378 2.587 -21.752 1.00 98.44 87 GLN A CA 1
ATOM 701 C C . GLN A 1 87 ? 20.500 1.728 -22.351 1.00 98.44 87 GLN A C 1
ATOM 703 O O . GLN A 1 87 ? 21.098 2.110 -23.354 1.00 98.44 87 GLN A O 1
ATOM 708 N N . GLN A 1 88 ? 20.734 0.528 -21.811 1.00 98.44 88 GLN A N 1
ATOM 709 C CA . GLN A 1 88 ? 21.719 -0.411 -22.362 1.00 98.44 88 GLN A CA 1
ATOM 710 C C . GLN A 1 88 ? 21.403 -0.800 -23.814 1.00 98.44 88 GLN A C 1
ATOM 712 O O . GLN A 1 88 ? 22.305 -0.873 -24.652 1.00 98.44 88 GLN A O 1
ATOM 717 N N . TYR A 1 89 ? 20.130 -1.048 -24.142 1.00 98.56 89 TYR A N 1
ATOM 718 C CA . TYR A 1 89 ? 19.728 -1.347 -25.517 1.00 98.56 89 TYR A CA 1
ATOM 719 C C . TYR A 1 89 ? 19.871 -0.140 -26.444 1.00 98.56 89 TYR A C 1
ATOM 721 O O . TYR A 1 89 ? 20.315 -0.315 -27.580 1.00 98.56 89 TYR A O 1
ATOM 729 N N . TYR A 1 90 ? 19.547 1.061 -25.965 1.00 98.12 90 TYR A N 1
ATOM 730 C CA . TYR A 1 90 ? 19.735 2.306 -26.705 1.00 98.12 90 TYR A CA 1
ATOM 731 C C . TYR A 1 90 ? 21.216 2.559 -27.020 1.00 98.12 90 TYR A C 1
ATOM 733 O O . TYR A 1 90 ? 21.584 2.800 -28.170 1.00 98.12 90 TYR A O 1
ATOM 741 N N . GLU A 1 91 ? 22.096 2.425 -26.028 1.00 98.00 91 GLU A N 1
ATOM 742 C CA . GLU A 1 91 ? 23.545 2.548 -26.207 1.00 98.00 91 GLU A CA 1
ATOM 743 C C . GLU A 1 91 ? 24.069 1.510 -27.204 1.00 98.00 91 GLU A C 1
ATOM 745 O O . GLU A 1 91 ? 24.764 1.858 -28.158 1.00 98.00 91 GLU A O 1
ATOM 750 N N . ALA A 1 92 ? 23.655 0.247 -27.070 1.00 97.75 92 ALA A N 1
ATOM 751 C CA . ALA A 1 92 ? 24.028 -0.808 -28.007 1.00 97.75 92 ALA A CA 1
ATOM 752 C C . ALA A 1 92 ? 23.466 -0.589 -29.427 1.00 97.75 92 ALA A C 1
ATOM 754 O O . ALA A 1 92 ? 24.049 -1.069 -30.400 1.00 97.75 92 ALA A O 1
ATOM 755 N N . ALA A 1 93 ? 22.337 0.109 -29.585 1.00 97.12 93 ALA A N 1
ATOM 756 C CA . ALA A 1 93 ? 21.778 0.457 -30.893 1.00 97.12 93 ALA A CA 1
ATOM 757 C C . ALA A 1 93 ? 22.622 1.504 -31.644 1.00 97.12 93 ALA A C 1
ATOM 759 O O . ALA A 1 93 ? 22.454 1.664 -32.849 1.00 97.12 93 ALA A O 1
ATOM 760 N N . ASN A 1 94 ? 23.563 2.171 -30.968 1.00 96.06 94 ASN A N 1
ATOM 761 C CA . ASN A 1 94 ? 24.512 3.100 -31.586 1.00 96.06 94 ASN A CA 1
ATOM 762 C C . ASN A 1 94 ? 25.762 2.406 -32.167 1.00 96.06 94 ASN A C 1
ATOM 764 O O . ASN A 1 94 ? 26.723 3.075 -32.550 1.00 96.06 94 ASN A O 1
ATOM 768 N N . GLU A 1 95 ? 25.779 1.072 -32.259 1.00 96.19 95 GLU A N 1
ATOM 769 C CA . GLU A 1 95 ? 26.867 0.341 -32.917 1.00 96.19 95 GLU A CA 1
ATOM 770 C C . GLU A 1 95 ? 27.063 0.846 -34.358 1.00 96.19 95 GLU A C 1
ATOM 772 O O . GLU A 1 95 ? 26.115 0.917 -35.139 1.00 96.19 95 GLU A O 1
ATOM 777 N N . GLY A 1 96 ? 28.297 1.199 -34.728 1.00 93.69 96 GLY A N 1
ATOM 778 C CA . GLY A 1 96 ? 28.604 1.694 -36.073 1.00 93.69 96 GLY A CA 1
ATOM 779 C C . GLY A 1 96 ? 28.042 3.085 -36.384 1.00 93.69 96 GLY A C 1
ATOM 780 O O . GLY A 1 96 ? 27.960 3.446 -37.557 1.00 93.69 96 GLY A O 1
ATOM 781 N N . ARG A 1 97 ? 27.680 3.875 -35.361 1.00 94.38 97 ARG A N 1
ATOM 782 C CA . ARG A 1 97 ? 27.188 5.255 -35.509 1.00 94.38 97 ARG A CA 1
ATOM 783 C C . ARG A 1 97 ? 28.095 6.124 -36.377 1.00 94.38 97 ARG A C 1
ATOM 785 O O . ARG A 1 97 ? 27.575 6.833 -37.226 1.00 94.38 97 ARG A O 1
ATOM 792 N N . GLU A 1 98 ? 29.416 6.059 -36.201 1.00 94.75 98 GLU A N 1
ATOM 793 C CA . GLU A 1 98 ? 30.368 6.840 -37.008 1.00 94.75 98 GLU A CA 1
ATOM 794 C C . GLU A 1 98 ? 30.226 6.521 -38.502 1.00 94.75 98 GLU A C 1
ATOM 796 O O . GLU A 1 98 ? 30.001 7.422 -39.304 1.00 94.75 98 GLU A O 1
ATOM 801 N N . PHE A 1 99 ? 30.236 5.233 -38.864 1.00 92.81 99 PHE A N 1
ATOM 802 C CA . PHE A 1 99 ? 30.024 4.777 -40.240 1.00 92.81 99 PHE A CA 1
ATOM 803 C C . PHE A 1 99 ? 28.654 5.200 -40.792 1.00 92.81 99 PHE A C 1
ATOM 805 O O . PHE A 1 99 ? 28.571 5.741 -41.890 1.00 92.81 99 PHE A O 1
ATOM 812 N N . LEU A 1 100 ? 27.578 4.993 -40.026 1.00 92.25 100 LEU A N 1
ATOM 813 C CA . LEU A 1 100 ? 26.217 5.334 -40.456 1.00 92.25 100 LEU A CA 1
ATOM 814 C C . LEU A 1 100 ? 25.999 6.848 -40.585 1.00 92.25 100 LEU A C 1
ATOM 816 O O . LEU A 1 100 ? 25.221 7.283 -41.432 1.00 92.25 100 LEU A O 1
ATOM 820 N N . SER A 1 101 ? 26.697 7.657 -39.785 1.00 93.06 101 SER A N 1
ATOM 821 C CA . SER A 1 101 ? 26.580 9.119 -39.812 1.00 93.06 101 SER A CA 1
ATOM 822 C C . SER A 1 101 ? 27.103 9.751 -41.103 1.00 93.06 101 SER A C 1
ATOM 824 O O . SER A 1 101 ? 26.677 10.848 -41.454 1.00 93.06 101 SER A O 1
ATOM 826 N N . LEU A 1 102 ? 27.962 9.039 -41.844 1.00 93.88 102 LEU A N 1
ATOM 827 C CA . LEU A 1 102 ? 28.428 9.448 -43.172 1.00 93.88 102 LEU A CA 1
ATOM 828 C C . LEU A 1 102 ? 27.302 9.432 -44.218 1.00 93.88 102 LEU A C 1
ATOM 830 O O . LEU A 1 102 ? 27.456 10.023 -45.284 1.00 93.88 102 LEU A O 1
ATOM 834 N N . GLY A 1 103 ? 26.183 8.752 -43.937 1.00 90.50 103 GLY A N 1
ATOM 835 C CA . GLY A 1 103 ? 25.025 8.705 -44.829 1.00 90.50 103 GLY A CA 1
ATOM 836 C C . GLY A 1 103 ? 25.267 7.925 -46.122 1.00 90.50 103 GLY A C 1
ATOM 837 O O . GLY A 1 103 ? 24.563 8.147 -47.107 1.00 90.50 103 GLY A O 1
ATOM 838 N N . GLU A 1 104 ? 26.259 7.027 -46.152 1.00 89.56 104 GLU A N 1
ATOM 839 C CA . GLU A 1 104 ? 26.522 6.220 -47.342 1.00 89.56 104 GLU A CA 1
ATOM 840 C C . GLU A 1 104 ? 25.305 5.342 -47.686 1.00 89.56 104 GLU A C 1
ATOM 842 O O . GLU A 1 104 ? 24.794 4.626 -46.821 1.00 89.56 104 GLU A O 1
ATOM 847 N N . PRO A 1 105 ? 24.838 5.321 -48.946 1.00 93.38 105 PRO A N 1
ATOM 848 C CA . PRO A 1 105 ? 23.752 4.437 -49.342 1.00 93.38 105 PRO A CA 1
ATOM 849 C C . PRO A 1 105 ? 24.195 2.966 -49.342 1.00 93.38 105 PRO A C 1
ATOM 851 O O . PRO A 1 105 ? 25.363 2.629 -49.569 1.00 93.38 105 PRO A O 1
ATOM 854 N N . ILE A 1 106 ? 23.238 2.051 -49.158 1.00 94.25 106 ILE A N 1
ATOM 855 C CA . ILE A 1 106 ? 23.480 0.617 -49.355 1.00 94.25 106 ILE A CA 1
ATOM 856 C C . ILE A 1 106 ? 23.764 0.363 -50.842 1.00 94.25 106 ILE A C 1
ATOM 858 O O . ILE A 1 106 ? 22.899 0.542 -51.696 1.00 94.25 106 ILE A O 1
ATOM 862 N N . LYS A 1 107 ? 24.979 -0.103 -51.144 1.00 94.38 107 LYS A N 1
ATOM 863 C CA . LYS A 1 107 ? 25.415 -0.462 -52.500 1.00 94.38 107 LYS A CA 1
ATOM 864 C C . LYS A 1 107 ? 24.895 -1.859 -52.863 1.00 94.38 107 LYS A C 1
ATOM 866 O O . LYS A 1 107 ? 25.496 -2.854 -52.464 1.00 94.38 107 LYS A O 1
ATOM 871 N N . ILE A 1 108 ? 23.776 -1.928 -53.583 1.00 95.56 108 ILE A N 1
ATOM 872 C CA . ILE A 1 108 ? 23.129 -3.191 -53.985 1.00 95.56 108 ILE A CA 1
ATOM 873 C C . ILE A 1 108 ? 24.065 -4.002 -54.900 1.00 95.56 108 ILE A C 1
ATOM 875 O O . ILE A 1 108 ? 24.626 -3.459 -55.848 1.00 95.56 108 ILE A O 1
ATOM 879 N N . GLY A 1 109 ? 24.253 -5.292 -54.607 1.00 93.88 109 GLY A N 1
ATOM 880 C CA . GLY A 1 109 ? 25.135 -6.209 -55.341 1.00 93.88 109 GLY A CA 1
ATOM 881 C C . GLY A 1 109 ? 26.616 -6.135 -54.945 1.00 93.88 109 GLY A C 1
ATOM 882 O O . GLY A 1 109 ? 27.421 -6.930 -55.428 1.00 93.88 109 GLY A O 1
ATOM 883 N N . HIS A 1 110 ? 27.001 -5.215 -54.054 1.00 96.31 110 HIS A N 1
ATOM 884 C CA . HIS A 1 110 ? 28.374 -5.095 -53.565 1.00 96.31 110 HIS A CA 1
ATOM 885 C C . HIS A 1 110 ? 28.641 -6.059 -52.396 1.00 96.31 110 HIS A C 1
ATOM 887 O O . HIS A 1 110 ? 27.764 -6.325 -51.576 1.00 96.31 110 HIS A O 1
ATOM 893 N N . HIS A 1 111 ? 29.884 -6.527 -52.237 1.00 95.44 111 HIS A N 1
ATOM 894 C CA . HIS A 1 111 ? 30.252 -7.478 -51.174 1.00 95.44 111 HIS A CA 1
ATOM 895 C C . HIS A 1 111 ? 29.985 -6.953 -49.742 1.00 95.44 111 HIS A C 1
ATOM 897 O O . HIS A 1 111 ? 29.838 -7.741 -48.807 1.00 95.44 111 HIS A O 1
ATOM 903 N N . SER A 1 112 ? 29.900 -5.629 -49.555 1.00 92.44 112 SER A N 1
ATOM 904 C CA . SER A 1 112 ? 29.588 -4.989 -48.266 1.00 92.44 112 SER A CA 1
ATOM 905 C C . SER A 1 112 ? 28.088 -4.881 -47.952 1.00 92.44 112 SER A C 1
ATOM 907 O O . SER A 1 112 ? 27.740 -4.618 -46.798 1.00 92.44 112 SER A O 1
ATOM 909 N N . GLU A 1 113 ? 27.198 -5.120 -48.925 1.00 95.88 113 GLU A N 1
ATOM 910 C CA . GLU A 1 113 ? 25.743 -4.953 -48.782 1.00 95.88 113 GLU A CA 1
ATOM 911 C C . GLU A 1 113 ? 25.194 -5.706 -47.565 1.00 95.88 113 GLU A C 1
ATOM 913 O O . GLU A 1 113 ? 24.519 -5.127 -46.710 1.00 95.88 113 GLU A O 1
ATOM 918 N N . LYS A 1 114 ? 25.521 -7.001 -47.464 1.00 96.62 114 LYS A N 1
ATOM 919 C CA . LYS A 1 114 ? 25.020 -7.885 -46.403 1.00 96.62 114 LYS A CA 1
ATOM 920 C C . LYS A 1 114 ? 25.375 -7.361 -45.012 1.00 96.62 114 LYS A C 1
ATOM 922 O O . LYS A 1 114 ? 24.547 -7.407 -44.106 1.00 96.62 114 LYS A O 1
ATOM 927 N N . ARG A 1 115 ? 26.598 -6.844 -44.843 1.00 94.50 115 ARG A N 1
ATOM 928 C CA . ARG A 1 115 ? 27.069 -6.287 -43.567 1.00 94.50 115 ARG A CA 1
ATOM 929 C C . ARG A 1 115 ? 26.320 -5.003 -43.218 1.00 94.50 115 ARG A C 1
ATOM 931 O O . ARG A 1 115 ? 25.912 -4.854 -42.071 1.00 94.50 115 ARG A O 1
ATOM 938 N N . HIS A 1 116 ? 26.114 -4.118 -44.196 1.00 95.75 116 HIS A N 1
ATOM 939 C CA . HIS A 1 116 ? 25.400 -2.858 -43.988 1.00 95.75 116 HIS A CA 1
ATOM 940 C C . HIS A 1 116 ? 23.946 -3.115 -43.551 1.00 95.75 116 HIS A C 1
ATOM 942 O O . HIS A 1 116 ? 23.526 -2.631 -42.502 1.00 95.75 116 HIS A O 1
ATOM 948 N N . ARG A 1 117 ? 23.206 -3.968 -44.274 1.00 96.25 117 ARG A N 1
ATOM 949 C CA . ARG A 1 117 ? 21.827 -4.340 -43.899 1.00 96.25 117 ARG A CA 1
ATOM 950 C C . ARG A 1 117 ? 21.751 -4.952 -42.501 1.00 96.25 117 ARG A C 1
ATOM 952 O O . ARG A 1 117 ? 20.922 -4.538 -41.697 1.00 96.25 117 ARG A O 1
ATOM 959 N N . ALA A 1 118 ? 22.648 -5.889 -42.194 1.00 96.75 118 ALA A N 1
ATOM 960 C CA . ALA A 1 118 ? 22.672 -6.559 -40.897 1.00 96.75 118 ALA A CA 1
ATOM 961 C C . ALA A 1 118 ? 22.984 -5.607 -39.728 1.00 96.75 118 ALA A C 1
ATOM 963 O O . ALA A 1 118 ? 22.512 -5.842 -38.616 1.00 96.75 118 ALA A O 1
ATOM 964 N N . LEU A 1 119 ? 23.788 -4.558 -39.947 1.00 96.62 119 LEU A N 1
ATOM 965 C CA . LEU A 1 119 ? 24.051 -3.525 -38.941 1.00 96.62 119 LEU A CA 1
ATOM 966 C C . LEU A 1 119 ? 22.785 -2.712 -38.646 1.00 96.62 119 LEU A C 1
ATOM 968 O O . LEU A 1 119 ? 22.390 -2.613 -37.487 1.00 96.62 119 LEU A O 1
ATOM 972 N N . ILE A 1 120 ? 22.123 -2.199 -39.690 1.00 95.75 120 ILE A N 1
ATOM 973 C CA . ILE A 1 120 ? 20.886 -1.413 -39.553 1.00 95.75 120 ILE A CA 1
ATOM 974 C C . ILE A 1 120 ? 19.800 -2.241 -38.868 1.00 95.75 120 ILE A C 1
ATOM 976 O O . ILE A 1 120 ? 19.205 -1.790 -37.895 1.00 95.75 120 ILE A O 1
ATOM 980 N N . GLU A 1 121 ? 19.573 -3.472 -39.328 1.00 97.38 121 GLU A N 1
ATOM 981 C CA . GLU A 1 121 ? 18.553 -4.354 -38.760 1.00 97.38 121 GLU A CA 1
ATOM 982 C C . GLU A 1 121 ? 18.831 -4.678 -37.285 1.00 97.38 121 GLU A C 1
ATOM 984 O O . GLU A 1 121 ? 17.922 -4.671 -36.454 1.00 97.38 121 GLU A O 1
ATOM 989 N N . ARG A 1 122 ? 20.095 -4.931 -36.926 1.00 97.69 122 ARG A N 1
ATOM 990 C CA . ARG A 1 122 ? 20.485 -5.184 -35.534 1.00 97.69 122 ARG A CA 1
ATOM 991 C C . ARG A 1 122 ? 20.253 -3.959 -34.650 1.00 97.69 122 ARG A C 1
ATOM 993 O O . ARG A 1 122 ? 19.737 -4.121 -33.545 1.00 97.69 122 ARG A O 1
ATOM 1000 N N . ASN A 1 123 ? 20.601 -2.764 -35.126 1.00 97.94 123 ASN A N 1
ATOM 1001 C CA . ASN A 1 123 ? 20.381 -1.517 -34.395 1.00 97.94 123 ASN A CA 1
ATOM 1002 C C . ASN A 1 123 ? 18.887 -1.208 -34.239 1.00 97.94 123 ASN A C 1
ATOM 1004 O O . ASN A 1 123 ? 18.459 -0.883 -33.134 1.00 97.94 123 ASN A O 1
ATOM 100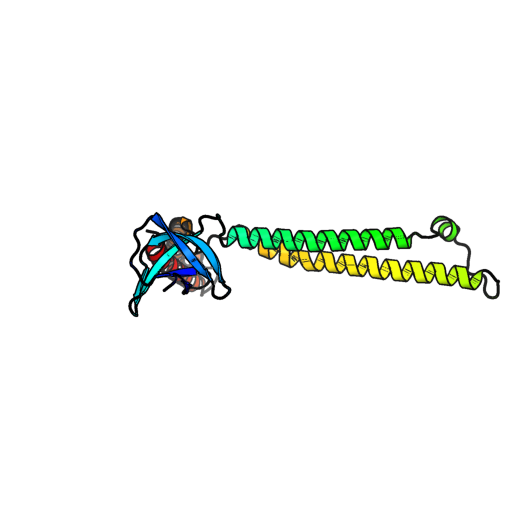8 N N . ALA A 1 124 ? 18.084 -1.416 -35.286 1.00 97.94 124 ALA A N 1
ATOM 1009 C CA . ALA A 1 124 ? 16.630 -1.276 -35.227 1.00 97.94 124 ALA A CA 1
ATOM 1010 C C . ALA A 1 124 ? 16.016 -2.210 -34.170 1.00 97.94 124 ALA A C 1
ATOM 1012 O O . ALA A 1 124 ? 15.352 -1.745 -33.250 1.00 97.94 124 ALA A O 1
ATOM 1013 N N . ARG A 1 125 ? 16.355 -3.508 -34.194 1.00 98.31 125 ARG A N 1
ATOM 1014 C CA . ARG A 1 125 ? 15.868 -4.477 -33.191 1.00 98.31 125 ARG A CA 1
ATOM 1015 C C . ARG A 1 125 ? 16.276 -4.126 -31.758 1.00 98.31 125 ARG A C 1
ATOM 1017 O O . ARG A 1 125 ? 15.571 -4.474 -30.813 1.00 98.31 125 ARG A O 1
ATOM 1024 N N . ARG A 1 126 ? 17.449 -3.517 -31.560 1.00 98.44 126 ARG A N 1
ATOM 1025 C CA . ARG A 1 126 ? 17.880 -3.034 -30.237 1.00 98.44 126 ARG A CA 1
ATOM 1026 C C . ARG A 1 126 ? 17.069 -1.812 -29.814 1.00 98.44 126 ARG A C 1
ATOM 1028 O O . ARG A 1 126 ? 16.656 -1.760 -28.662 1.00 98.44 126 ARG A O 1
ATOM 1035 N N . MET A 1 127 ? 16.787 -0.894 -30.735 1.00 98.25 127 MET A N 1
ATOM 1036 C CA . MET A 1 127 ? 15.912 0.245 -30.470 1.00 98.25 127 MET A CA 1
ATOM 1037 C C . MET A 1 127 ? 14.503 -0.208 -30.070 1.00 98.25 127 MET A C 1
ATOM 1039 O O . MET A 1 127 ? 13.993 0.244 -29.050 1.00 98.25 127 MET A O 1
ATOM 1043 N N . ASP A 1 128 ? 13.925 -1.184 -30.777 1.00 98.50 128 ASP A N 1
ATOM 1044 C CA . ASP A 1 128 ? 12.617 -1.755 -30.424 1.00 98.50 128 ASP A CA 1
ATOM 1045 C C . ASP A 1 128 ? 12.605 -2.306 -28.989 1.00 98.50 128 ASP A C 1
ATOM 1047 O O . ASP A 1 128 ? 11.665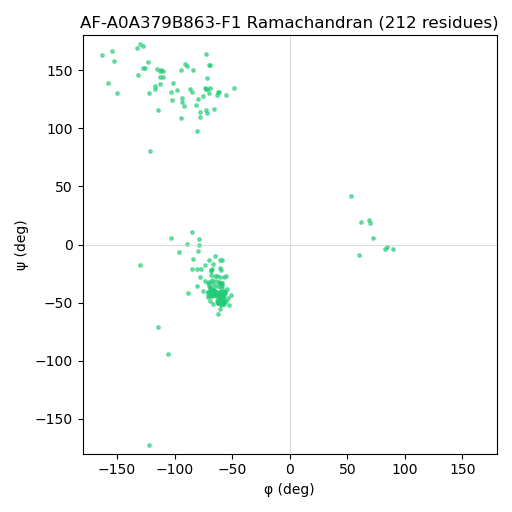 -2.085 -28.225 1.00 98.50 128 ASP A O 1
ATOM 1051 N N . LYS A 1 129 ? 13.682 -2.995 -28.583 1.00 98.56 129 LYS A N 1
ATOM 1052 C CA . LYS A 1 129 ? 13.842 -3.496 -27.208 1.00 98.56 129 LYS A CA 1
ATOM 1053 C C . LYS A 1 129 ? 14.001 -2.375 -26.185 1.00 98.56 129 LYS A C 1
ATOM 1055 O O . LYS A 1 129 ? 13.475 -2.501 -25.083 1.00 98.56 129 LYS A O 1
ATOM 1060 N N . SER A 1 130 ? 14.719 -1.307 -26.533 1.00 98.56 130 SER A N 1
ATOM 1061 C CA . SER A 1 130 ? 14.864 -0.126 -25.679 1.00 98.56 130 SER A CA 1
ATOM 1062 C C . SER A 1 130 ? 13.497 0.497 -25.387 1.00 98.56 130 SER A C 1
ATOM 1064 O O . SER A 1 130 ? 13.111 0.628 -24.226 1.00 98.56 130 SER A O 1
ATOM 1066 N N . VAL A 1 131 ? 12.706 0.749 -26.432 1.00 98.44 131 VAL A N 1
ATOM 1067 C CA . VAL A 1 131 ? 11.348 1.298 -26.309 1.00 98.44 131 VAL A CA 1
ATOM 1068 C C . VAL A 1 131 ? 10.431 0.357 -25.520 1.00 98.44 131 VAL A C 1
ATOM 1070 O O . VAL A 1 131 ? 9.705 0.803 -24.633 1.00 98.44 131 VAL A O 1
ATOM 1073 N N . ALA A 1 132 ? 10.499 -0.956 -25.760 1.00 98.38 132 ALA A N 1
ATOM 1074 C CA . ALA A 1 132 ? 9.704 -1.928 -25.008 1.00 98.38 132 ALA A CA 1
ATOM 1075 C C . ALA A 1 132 ? 10.025 -1.928 -23.498 1.00 98.38 132 ALA A C 1
ATOM 1077 O O . ALA A 1 132 ? 9.117 -2.020 -22.670 1.00 98.38 132 ALA A O 1
ATOM 1078 N N . GLU A 1 133 ? 11.301 -1.814 -23.121 1.00 98.38 133 GLU A N 1
ATOM 1079 C CA . GLU A 1 133 ? 11.710 -1.706 -21.715 1.00 98.38 133 GLU A CA 1
ATOM 1080 C C . GLU A 1 133 ? 11.335 -0.348 -21.101 1.00 98.38 133 GLU A C 1
ATOM 1082 O O . GLU A 1 133 ? 10.971 -0.298 -19.927 1.00 98.38 133 GLU A O 1
ATOM 1087 N N . MET A 1 134 ? 11.347 0.733 -21.886 1.00 98.06 134 MET A N 1
ATOM 1088 C CA . MET A 1 134 ? 10.863 2.049 -21.453 1.00 98.06 134 MET A CA 1
ATOM 1089 C C . MET A 1 134 ? 9.367 2.006 -21.113 1.00 98.06 134 MET A C 1
ATOM 1091 O O . MET A 1 134 ? 8.986 2.337 -19.994 1.00 98.06 134 MET A O 1
ATOM 1095 N N . HIS A 1 135 ? 8.527 1.465 -22.001 1.00 98.06 135 HIS A N 1
ATOM 1096 C CA . HIS A 1 135 ? 7.098 1.280 -21.716 1.00 98.06 135 HIS A CA 1
ATOM 1097 C C . HIS A 1 135 ? 6.843 0.361 -20.519 1.00 98.06 135 HIS A C 1
ATOM 1099 O O . HIS A 1 135 ? 5.889 0.541 -19.759 1.00 98.06 135 HIS A O 1
ATOM 1105 N N . LYS A 1 136 ? 7.706 -0.639 -20.314 1.00 97.19 136 LYS A N 1
ATOM 1106 C CA . LYS A 1 136 ? 7.638 -1.482 -19.122 1.00 97.19 136 LYS A CA 1
ATOM 1107 C C . LYS A 1 136 ? 7.912 -0.673 -17.853 1.00 97.19 136 LYS A C 1
ATOM 1109 O O . LYS A 1 136 ? 7.213 -0.902 -16.867 1.00 97.19 136 LYS A O 1
ATOM 1114 N N . ALA A 1 137 ? 8.872 0.250 -17.867 1.00 97.12 137 ALA A N 1
ATOM 1115 C CA . ALA A 1 137 ? 9.118 1.156 -16.748 1.00 97.12 137 ALA A CA 1
ATOM 1116 C C . ALA A 1 137 ? 7.905 2.059 -16.471 1.00 97.12 137 ALA A C 1
ATOM 1118 O O . ALA A 1 137 ? 7.398 2.047 -15.351 1.00 97.12 137 ALA A O 1
ATOM 1119 N N . GLU A 1 138 ? 7.372 2.720 -17.504 1.00 95.94 138 GLU A N 1
ATOM 1120 C CA . GLU A 1 138 ? 6.171 3.572 -17.424 1.00 95.94 138 GLU A CA 1
ATOM 1121 C C . GLU A 1 138 ? 4.971 2.808 -16.835 1.00 95.94 138 GLU A C 1
ATOM 1123 O O . GLU A 1 138 ? 4.223 3.316 -16.001 1.00 95.94 138 GLU A O 1
ATOM 1128 N N . SER A 1 139 ? 4.812 1.525 -17.185 1.00 95.44 139 SER A N 1
ATOM 1129 C CA . SER A 1 139 ? 3.713 0.696 -16.666 1.00 95.44 139 SER A CA 1
ATOM 1130 C C . SER A 1 139 ? 3.717 0.526 -15.138 1.00 95.44 139 SER A C 1
ATOM 1132 O O . SER A 1 139 ? 2.684 0.179 -14.549 1.00 95.44 139 SER A O 1
ATOM 1134 N N . TYR A 1 140 ? 4.862 0.745 -14.480 1.00 97.56 140 TYR A N 1
ATOM 1135 C CA . TYR A 1 140 ? 4.972 0.683 -13.026 1.00 97.56 140 TYR A CA 1
ATOM 1136 C C . TYR A 1 140 ? 4.585 1.992 -12.334 1.00 97.56 140 TYR A C 1
ATOM 1138 O O . TYR A 1 140 ? 4.194 1.917 -11.171 1.00 97.56 140 TYR A O 1
ATOM 1146 N N . GLU A 1 141 ? 4.598 3.143 -13.012 1.00 94.94 141 GLU A N 1
ATOM 1147 C CA . GLU A 1 141 ? 4.330 4.457 -12.401 1.00 94.94 141 GLU A CA 1
ATOM 1148 C C . GLU A 1 141 ? 2.978 4.493 -11.683 1.00 94.94 141 GLU A C 1
ATOM 1150 O O . GLU A 1 141 ? 2.895 4.834 -10.506 1.00 94.94 141 GLU A O 1
ATOM 1155 N N . SER A 1 142 ? 1.918 4.022 -12.348 1.00 93.81 142 SER A N 1
ATOM 1156 C CA . SER A 1 142 ? 0.576 3.952 -11.749 1.00 93.81 142 SER A CA 1
ATOM 1157 C C . SER A 1 142 ? 0.521 3.079 -10.488 1.00 93.81 142 SER A C 1
ATOM 1159 O O . SER A 1 142 ? -0.221 3.372 -9.549 1.00 93.81 142 SER A O 1
ATOM 1161 N N . LYS A 1 143 ? 1.317 2.002 -10.440 1.00 95.62 143 LYS A N 1
ATOM 1162 C CA . LYS A 1 143 ? 1.395 1.109 -9.276 1.00 95.62 143 LYS A CA 1
ATOM 1163 C C . LYS A 1 143 ? 2.187 1.755 -8.150 1.00 95.62 143 LYS A C 1
ATOM 1165 O O . LYS A 1 143 ? 1.787 1.600 -7.001 1.00 95.62 143 LYS A O 1
ATOM 1170 N N . ILE A 1 144 ? 3.280 2.442 -8.475 1.00 97.75 144 ILE A N 1
ATOM 1171 C CA . ILE A 1 144 ? 4.109 3.174 -7.514 1.00 97.75 144 ILE A CA 1
ATOM 1172 C C . ILE A 1 144 ? 3.249 4.245 -6.844 1.00 97.75 144 ILE A C 1
ATOM 1174 O O . ILE A 1 144 ? 3.019 4.142 -5.643 1.00 97.75 144 ILE A O 1
ATOM 1178 N N . ALA A 1 145 ? 2.623 5.127 -7.629 1.00 97.06 145 ALA A N 1
ATOM 1179 C CA . ALA A 1 145 ? 1.752 6.189 -7.125 1.00 97.06 145 ALA A CA 1
ATOM 1180 C C . ALA A 1 145 ? 0.602 5.654 -6.252 1.00 97.06 145 ALA A C 1
ATOM 1182 O O . ALA A 1 145 ? 0.276 6.214 -5.204 1.00 97.06 145 ALA A O 1
ATOM 1183 N N . TYR A 1 146 ? -0.005 4.526 -6.643 1.00 96.56 146 TYR A N 1
ATOM 1184 C CA . TYR A 1 146 ? -1.017 3.871 -5.817 1.00 96.56 146 TYR A CA 1
ATOM 1185 C C . TYR A 1 146 ? -0.452 3.437 -4.458 1.00 96.56 146 TYR A C 1
ATOM 1187 O O . TYR A 1 146 ? -1.050 3.738 -3.426 1.00 96.56 146 TYR A O 1
ATOM 1195 N N . TRP A 1 147 ? 0.681 2.730 -4.430 1.00 97.75 147 TRP A N 1
ATOM 1196 C CA . TRP A 1 147 ? 1.262 2.241 -3.177 1.00 97.75 147 TRP A CA 1
ATOM 1197 C C . TRP A 1 147 ? 1.832 3.362 -2.306 1.00 97.75 147 TRP A C 1
ATOM 1199 O O . TRP A 1 147 ? 1.693 3.270 -1.090 1.00 97.75 147 TRP A O 1
ATOM 1209 N N . GLU A 1 148 ? 2.362 4.431 -2.894 1.00 97.12 148 GLU A N 1
ATOM 1210 C CA . GLU A 1 148 ? 2.746 5.653 -2.177 1.00 97.12 148 GLU A CA 1
ATOM 1211 C C . GLU A 1 148 ? 1.531 6.281 -1.492 1.00 97.12 148 GLU A C 1
ATOM 1213 O O . GLU A 1 148 ? 1.542 6.468 -0.281 1.00 97.12 148 GLU A O 1
ATOM 1218 N N . SER A 1 149 ? 0.411 6.455 -2.205 1.00 96.44 149 SER A N 1
ATOM 1219 C CA . SER A 1 149 ? -0.818 6.987 -1.589 1.00 96.44 149 SER A CA 1
ATOM 1220 C C . SER A 1 149 ? -1.362 6.110 -0.449 1.00 96.44 149 SER A C 1
ATOM 1222 O O . SER A 1 149 ? -2.026 6.586 0.473 1.00 96.44 149 SER A O 1
ATOM 1224 N N . MET A 1 150 ? -1.090 4.803 -0.501 1.00 95.50 150 MET A N 1
ATOM 1225 C CA . MET A 1 150 ? -1.473 3.856 0.543 1.00 95.50 150 MET A CA 1
ATOM 1226 C C . MET A 1 150 ? -0.508 3.874 1.736 1.00 95.50 150 MET A C 1
ATOM 1228 O O . MET A 1 150 ? -0.913 3.456 2.819 1.00 95.50 150 MET A O 1
ATOM 1232 N N . ALA A 1 151 ? 0.726 4.354 1.556 1.00 95.56 151 ALA A N 1
ATOM 1233 C CA . ALA A 1 151 ? 1.719 4.518 2.617 1.00 95.56 151 ALA A CA 1
ATOM 1234 C C . ALA A 1 151 ? 1.406 5.698 3.548 1.00 95.56 151 ALA A C 1
ATOM 1236 O O . ALA A 1 151 ? 1.861 5.701 4.684 1.00 95.56 151 ALA A O 1
ATOM 1237 N N . ASP A 1 152 ? 0.549 6.626 3.121 1.00 94.00 152 ASP A N 1
ATOM 1238 C CA . ASP A 1 152 ? 0.076 7.737 3.959 1.00 94.00 152 ASP A CA 1
ATOM 1239 C C . ASP A 1 152 ? -1.274 7.445 4.631 1.00 94.00 152 ASP A C 1
ATOM 1241 O O . ASP A 1 152 ? -1.773 8.208 5.461 1.00 94.00 152 ASP A O 1
ATOM 1245 N N . LYS A 1 153 ? -1.913 6.324 4.288 1.00 94.56 153 LYS A N 1
ATOM 1246 C CA . LYS A 1 153 ? -3.278 6.032 4.720 1.00 94.56 153 LYS A CA 1
ATOM 1247 C C . LYS A 1 153 ? -3.325 5.468 6.141 1.00 94.56 153 LYS A C 1
ATOM 1249 O O . LYS A 1 153 ? -2.884 4.348 6.376 1.00 94.56 153 LYS A O 1
ATOM 1254 N N . ILE A 1 154 ? -4.020 6.174 7.031 1.00 95.06 154 ILE A N 1
ATOM 1255 C CA . ILE A 1 154 ? -4.404 5.658 8.353 1.00 95.06 154 ILE A CA 1
ATOM 1256 C C . ILE A 1 154 ? -5.640 4.752 8.217 1.00 95.06 154 ILE A C 1
ATOM 1258 O O . ILE A 1 154 ? -6.674 5.147 7.658 1.00 95.06 154 ILE A O 1
ATOM 1262 N N . ASP A 1 155 ? -5.547 3.516 8.711 1.00 94.56 155 ASP A N 1
ATOM 1263 C CA . ASP A 1 155 ? -6.645 2.546 8.732 1.00 94.56 155 ASP A CA 1
ATOM 1264 C C . ASP A 1 155 ? -6.834 1.909 10.120 1.00 94.56 155 ASP A C 1
ATOM 1266 O O . ASP A 1 155 ? -6.036 2.120 11.021 1.00 94.56 155 ASP A O 1
ATOM 1270 N N . LEU A 1 156 ? -7.906 1.127 10.298 1.00 95.88 156 LEU A N 1
ATOM 1271 C CA . LEU A 1 156 ? -8.284 0.529 11.590 1.00 95.88 156 LEU A CA 1
ATOM 1272 C C . LEU A 1 156 ? -7.232 -0.417 12.193 1.00 95.88 156 LEU A C 1
ATOM 1274 O O . LEU A 1 156 ? -7.379 -0.798 13.349 1.00 95.88 156 LEU A O 1
ATOM 1278 N N . SER A 1 157 ? -6.215 -0.837 11.433 1.00 94.12 157 SER A N 1
ATOM 1279 C CA . SER A 1 157 ? -5.137 -1.692 11.947 1.00 94.12 157 SER A CA 1
ATOM 1280 C C . SER A 1 157 ? -4.087 -0.929 12.761 1.00 94.12 157 SER A C 1
ATOM 1282 O O . SER A 1 157 ? -3.151 -1.551 13.252 1.00 94.12 157 SER A O 1
ATOM 1284 N N . MET A 1 158 ? -4.243 0.390 12.902 1.00 94.31 158 MET A N 1
ATOM 1285 C CA . MET A 1 158 ? -3.308 1.281 13.585 1.00 94.31 158 MET A CA 1
ATOM 1286 C C . MET A 1 158 ? -3.928 1.857 14.862 1.00 94.31 158 MET A C 1
ATOM 1288 O O . MET A 1 158 ? -5.087 2.279 14.804 1.00 94.31 158 MET A O 1
ATOM 1292 N N . PRO A 1 159 ? -3.188 1.950 15.979 1.00 94.88 159 PRO A N 1
ATOM 1293 C CA . PRO A 1 159 ? -3.676 2.593 17.201 1.00 94.88 159 PRO A CA 1
ATOM 1294 C C . PRO A 1 159 ? -4.124 4.047 16.993 1.00 94.88 159 PRO A C 1
ATOM 1296 O O . PRO A 1 159 ? -5.195 4.443 17.450 1.00 94.88 159 PRO A O 1
ATOM 1299 N N . GLU A 1 160 ? -3.380 4.818 16.195 1.00 94.88 160 GLU A N 1
ATOM 1300 C CA . GLU A 1 160 ? -3.658 6.229 15.880 1.00 94.88 160 GLU A CA 1
ATOM 1301 C C . GLU A 1 160 ? -4.962 6.416 15.083 1.00 94.88 160 GLU A C 1
ATOM 1303 O O . GLU A 1 160 ? -5.458 7.531 14.894 1.00 94.88 160 GLU A O 1
ATOM 1308 N N . SER A 1 161 ? -5.551 5.317 14.602 1.00 96.12 161 SER A N 1
ATOM 1309 C CA . SER A 1 161 ? -6.808 5.345 13.863 1.00 96.12 161 SER A CA 1
ATOM 1310 C C . SER A 1 161 ? -7.985 5.850 14.690 1.00 96.12 161 SER A C 1
ATOM 1312 O O . SER A 1 161 ? -8.906 6.425 14.106 1.00 96.12 161 SER A O 1
ATOM 1314 N N . LEU A 1 162 ? -7.955 5.685 16.018 1.00 96.75 162 LEU A N 1
ATOM 1315 C CA . LEU A 1 162 ? -9.006 6.187 16.901 1.00 96.75 162 LEU A CA 1
ATOM 1316 C C . LEU A 1 162 ? -9.092 7.715 16.823 1.00 96.75 162 LEU A C 1
ATOM 1318 O O . LEU A 1 162 ? -10.103 8.242 16.354 1.00 96.75 162 LEU A O 1
ATOM 1322 N N . GLU A 1 163 ? -8.004 8.408 17.160 1.00 97.31 163 GLU A N 1
ATOM 1323 C CA . GLU A 1 163 ? -7.931 9.874 17.114 1.00 97.31 163 GLU A CA 1
ATOM 1324 C C . GLU A 1 163 ? -8.222 10.406 15.704 1.00 97.31 163 GLU A C 1
ATOM 1326 O O . GLU A 1 163 ? -8.986 11.359 15.512 1.00 97.31 163 GLU A O 1
ATOM 1331 N N . PHE A 1 164 ? -7.675 9.741 14.681 1.00 97.38 164 PHE A N 1
ATOM 1332 C CA . PHE A 1 164 ? -7.911 10.111 13.291 1.00 97.38 164 PHE A CA 1
ATOM 1333 C C . PHE A 1 164 ? -9.396 10.035 12.909 1.00 97.38 164 PHE A C 1
ATOM 1335 O O . PHE A 1 164 ? -9.933 10.964 12.291 1.00 97.38 164 PHE A O 1
ATOM 1342 N N . PHE A 1 165 ? -10.085 8.939 13.244 1.00 97.88 165 PHE A N 1
ATOM 1343 C CA . PHE A 1 165 ? -11.497 8.785 12.898 1.00 97.88 165 PHE A CA 1
ATOM 1344 C C . PHE A 1 165 ? -12.409 9.662 13.753 1.00 97.88 165 PHE A C 1
ATOM 1346 O O . PHE A 1 165 ? -13.411 10.139 13.218 1.00 97.88 165 PHE A O 1
ATOM 1353 N N . GLU A 1 166 ? -12.062 9.946 15.008 1.00 98.06 166 GLU A N 1
ATOM 1354 C CA . GLU A 1 166 ? -12.778 10.911 15.849 1.00 98.06 166 GLU A CA 1
ATOM 1355 C C . GLU A 1 166 ? -12.714 12.322 15.262 1.00 98.06 166 GLU A C 1
ATOM 1357 O O . GLU A 1 166 ? -13.751 12.966 15.066 1.00 98.06 166 GLU A O 1
ATOM 1362 N N . PHE A 1 167 ? -11.520 12.769 14.864 1.00 98.06 167 PHE A N 1
ATOM 1363 C CA . PHE A 1 167 ? -11.341 14.051 14.187 1.00 98.06 167 PHE A CA 1
ATOM 1364 C C . PHE A 1 167 ? -12.148 14.119 12.883 1.00 98.06 167 PHE A C 1
ATOM 1366 O O . PHE A 1 167 ? -12.901 15.067 12.641 1.00 98.06 167 PHE A O 1
ATOM 1373 N N . LYS A 1 168 ? -12.062 13.080 12.041 1.00 98.06 168 LYS A N 1
ATOM 1374 C CA . LYS A 1 168 ? -12.832 13.019 10.789 1.00 98.06 168 LYS A CA 1
ATOM 1375 C C . LYS A 1 168 ? -14.338 12.981 11.036 1.00 98.06 168 LYS A C 1
ATOM 1377 O O . LYS A 1 168 ? -15.087 13.560 10.245 1.00 98.06 168 LYS A O 1
ATOM 1382 N N . LEU A 1 169 ? -14.793 12.314 12.096 1.00 98.31 169 LEU A N 1
ATOM 1383 C CA . LEU A 1 169 ? -16.199 12.271 12.490 1.00 98.31 169 LEU A CA 1
ATOM 1384 C C . LEU A 1 169 ? -16.699 13.665 12.877 1.00 98.31 169 LEU A C 1
ATOM 1386 O O . LEU A 1 169 ? -17.784 14.046 12.436 1.00 98.31 169 LEU A O 1
ATOM 1390 N N . ALA A 1 170 ? -15.922 14.421 13.658 1.00 98.06 170 ALA A N 1
ATOM 1391 C CA . ALA A 1 170 ? -16.257 15.792 14.036 1.00 98.06 170 ALA A CA 1
ATOM 1392 C C . ALA A 1 170 ? -16.437 16.680 12.793 1.00 98.06 170 ALA A C 1
ATOM 1394 O O . ALA A 1 170 ? -17.513 17.251 12.608 1.00 98.06 170 ALA A O 1
ATOM 1395 N N . GLN A 1 171 ? -15.465 16.666 11.872 1.00 97.94 171 GLN A N 1
ATOM 1396 C CA . GLN A 1 171 ? -15.556 17.389 10.593 1.00 97.94 171 GLN A CA 1
ATOM 1397 C C . GLN A 1 171 ? -16.780 16.967 9.763 1.00 97.94 171 GLN A C 1
ATOM 1399 O O . GLN A 1 171 ? -17.451 17.785 9.137 1.00 97.94 171 GLN A O 1
ATOM 1404 N N . ALA A 1 172 ? -17.092 15.668 9.731 1.00 97.88 172 ALA A N 1
ATOM 1405 C CA . ALA A 1 172 ? -18.239 15.169 8.981 1.00 97.88 172 ALA A CA 1
ATOM 1406 C C . ALA A 1 172 ? -19.579 15.600 9.596 1.00 97.88 172 ALA A C 1
ATOM 1408 O O . ALA A 1 172 ? -20.523 15.865 8.849 1.00 97.88 172 ALA A O 1
ATOM 1409 N N . LYS A 1 173 ? -19.673 15.666 10.931 1.00 98.12 173 LYS A N 1
ATOM 1410 C CA . LYS A 1 173 ? -20.865 16.151 11.642 1.00 98.12 173 LYS A CA 1
ATOM 1411 C C . LYS A 1 173 ? -21.090 17.640 11.391 1.00 98.12 173 LYS A C 1
ATOM 1413 O O . LYS A 1 173 ? -22.225 18.013 11.112 1.00 98.12 173 LYS A O 1
ATOM 1418 N N . GLU A 1 174 ? -20.030 18.443 11.431 1.00 97.50 174 GLU A N 1
ATOM 1419 C CA . GLU A 1 174 ? -20.077 19.876 11.120 1.00 97.50 174 GLU A CA 1
ATOM 1420 C C . GLU A 1 174 ? -20.575 20.115 9.692 1.00 97.50 174 GLU A C 1
ATOM 1422 O O . GLU A 1 174 ? -21.591 20.775 9.503 1.00 97.50 174 GLU A O 1
ATOM 1427 N N . ASN A 1 175 ? -19.964 19.462 8.699 1.00 96.19 175 ASN A N 1
ATOM 1428 C CA . ASN A 1 175 ? -20.393 19.565 7.301 1.00 96.19 175 ASN A CA 1
ATOM 1429 C C . ASN A 1 175 ? -21.850 19.105 7.090 1.00 96.19 175 ASN A C 1
ATOM 1431 O O . ASN A 1 175 ? -22.619 19.715 6.350 1.00 96.19 175 ASN A O 1
ATOM 1435 N N . TYR A 1 176 ? -22.267 18.016 7.746 1.00 97.06 176 TYR A N 1
ATOM 1436 C CA . TYR A 1 176 ? -23.661 17.569 7.675 1.00 97.06 176 TYR A CA 1
ATOM 1437 C C . TYR A 1 176 ? -24.627 18.610 8.254 1.00 97.06 176 TYR A C 1
ATOM 1439 O O . TYR A 1 176 ? -25.686 18.841 7.668 1.00 97.06 176 TYR A O 1
ATOM 1447 N N . GLN A 1 177 ? -24.268 19.228 9.380 1.00 96.69 177 GLN A N 1
ATOM 1448 C CA . GLN A 1 177 ? -25.071 20.271 10.007 1.00 96.69 177 GLN A CA 1
ATOM 1449 C C . GLN A 1 177 ? -25.122 21.527 9.128 1.00 96.69 177 GLN A C 1
ATOM 1451 O O . GLN A 1 177 ? -26.208 22.034 8.864 1.00 96.69 177 GLN A O 1
ATOM 1456 N N . GLU A 1 178 ? -23.991 21.945 8.561 1.00 96.56 178 GLU A N 1
ATOM 1457 C CA . GLU A 1 178 ? -23.911 23.080 7.642 1.00 96.56 178 GLU A CA 1
ATOM 1458 C C . GLU A 1 178 ? -24.828 22.900 6.426 1.00 96.56 178 GLU A C 1
ATOM 1460 O O . GLU A 1 178 ? -25.619 23.791 6.120 1.00 96.56 178 GLU A O 1
ATOM 1465 N N . LEU A 1 179 ? -24.791 21.737 5.767 1.00 96.44 179 LEU A N 1
ATOM 1466 C CA . LEU A 1 179 ? -25.667 21.436 4.628 1.00 96.44 179 LEU A CA 1
ATOM 1467 C C . LEU A 1 179 ? -27.138 21.298 5.028 1.00 96.44 179 LEU A C 1
ATOM 1469 O O . LEU A 1 179 ? -28.034 21.469 4.193 1.00 96.44 179 LEU A O 1
ATOM 1473 N N . LYS A 1 180 ? -27.417 20.923 6.278 1.00 95.06 180 LYS A N 1
ATOM 1474 C CA . LYS A 1 180 ? -28.782 20.842 6.797 1.00 95.06 180 LYS A CA 1
ATOM 1475 C C . LYS A 1 180 ? -29.364 22.241 6.986 1.00 95.06 180 LYS A C 1
ATOM 1477 O O . LYS A 1 180 ? -30.486 22.461 6.534 1.00 95.06 180 LYS A O 1
ATOM 1482 N N . ASP A 1 181 ? -28.583 23.142 7.574 1.00 96.81 181 ASP A N 1
ATOM 1483 C CA . ASP A 1 181 ? -28.986 24.511 7.903 1.00 96.81 181 ASP A CA 1
ATOM 1484 C C . ASP A 1 181 ? -28.974 25.443 6.684 1.00 96.81 181 ASP A C 1
ATOM 1486 O O . ASP A 1 181 ? -29.776 26.368 6.623 1.00 96.81 181 ASP A O 1
ATOM 1490 N N . ASN A 1 182 ? -28.127 25.154 5.689 1.00 96.06 182 ASN A N 1
ATOM 1491 C CA . ASN A 1 182 ? -27.930 25.965 4.484 1.00 96.06 182 ASN A CA 1
ATOM 1492 C C . ASN A 1 182 ? -28.223 25.142 3.211 1.00 96.06 182 ASN A C 1
ATOM 1494 O O . ASN A 1 182 ? -27.298 24.604 2.584 1.00 96.06 182 ASN A O 1
ATOM 1498 N N . PRO A 1 183 ? -29.500 24.965 2.813 1.00 93.31 183 PRO A N 1
ATOM 1499 C CA . PRO A 1 183 ? -29.858 24.206 1.616 1.00 93.31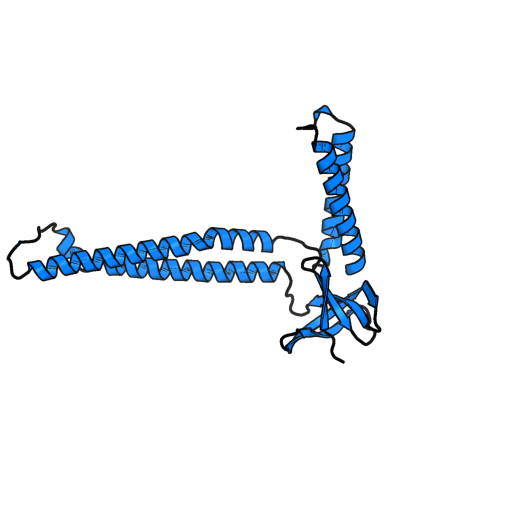 183 PRO A CA 1
ATOM 1500 C C . PRO A 1 183 ? -29.227 24.723 0.317 1.00 93.31 183 PRO A C 1
ATOM 1502 O O . PRO A 1 183 ? -29.002 23.929 -0.590 1.00 93.31 183 PRO A O 1
ATOM 1505 N N . GLU A 1 184 ? -28.917 26.015 0.231 1.00 93.94 184 GLU A N 1
ATOM 1506 C CA . GLU A 1 184 ? -28.278 26.675 -0.911 1.00 93.94 184 GLU A CA 1
ATOM 1507 C C . GLU A 1 184 ? -26.821 26.250 -1.135 1.00 93.94 184 GLU A C 1
ATOM 1509 O O . GLU A 1 184 ? -26.326 26.331 -2.255 1.00 93.94 184 GLU A O 1
ATOM 1514 N N . LYS A 1 185 ? -26.144 25.736 -0.099 1.00 94.19 185 LYS A N 1
ATOM 1515 C CA . LYS A 1 185 ? -24.790 25.167 -0.213 1.00 94.19 185 LYS A CA 1
ATOM 1516 C C . LYS A 1 185 ? -24.788 23.741 -0.773 1.00 94.19 185 LYS A C 1
ATOM 1518 O O . LYS A 1 185 ? -23.728 23.157 -0.987 1.00 94.19 185 LYS A O 1
ATOM 1523 N N . ARG A 1 186 ? -25.962 23.136 -0.987 1.00 94.88 186 ARG A N 1
ATOM 1524 C CA . ARG A 1 186 ? -26.069 21.794 -1.569 1.00 94.88 186 ARG A CA 1
ATOM 1525 C C . ARG A 1 186 ? -25.863 21.888 -3.076 1.00 94.88 186 ARG A C 1
ATOM 1527 O O . ARG A 1 186 ? -26.714 22.404 -3.787 1.00 94.88 186 ARG A O 1
ATOM 1534 N N . GLU A 1 187 ? -24.772 21.307 -3.562 1.00 93.56 187 GLU A N 1
ATOM 1535 C CA . GLU A 1 187 ? -24.496 21.219 -5.003 1.00 93.56 187 GLU A CA 1
ATOM 1536 C C . GLU A 1 187 ? -25.572 20.425 -5.763 1.00 93.56 187 GLU A C 1
ATOM 1538 O O . GLU A 1 187 ? -25.864 20.706 -6.923 1.00 93.56 187 GLU A O 1
ATOM 1543 N N . HIS A 1 188 ? -26.169 19.417 -5.119 1.00 94.75 188 HIS A N 1
ATOM 1544 C CA . HIS A 1 188 ? -27.184 18.563 -5.727 1.00 94.75 188 HIS A CA 1
ATOM 1545 C C . HIS A 1 188 ? -28.120 17.936 -4.676 1.00 94.75 188 HIS A C 1
ATOM 1547 O O . HIS A 1 188 ? -27.804 17.862 -3.486 1.00 94.75 188 HIS A O 1
ATOM 1553 N N . ASN A 1 189 ? -29.242 17.357 -5.114 1.00 93.19 189 ASN A N 1
ATOM 1554 C CA . ASN A 1 189 ? -30.266 16.775 -4.226 1.00 93.19 189 ASN A CA 1
ATOM 1555 C C . ASN A 1 189 ? -29.739 15.708 -3.243 1.00 93.19 189 ASN A C 1
ATOM 1557 O O . ASN A 1 189 ? -30.289 15.538 -2.158 1.00 93.19 189 ASN A O 1
ATOM 1561 N N . TYR A 1 190 ? -28.650 15.011 -3.585 1.00 95.88 190 TYR A N 1
ATOM 1562 C CA . TYR A 1 190 ? -28.047 13.976 -2.738 1.00 95.88 190 TYR A CA 1
ATOM 1563 C C . TYR A 1 190 ? -26.979 14.483 -1.754 1.00 95.88 190 TYR A C 1
ATOM 1565 O O . TYR A 1 190 ? -26.435 13.670 -1.006 1.00 95.88 190 TYR A O 1
ATOM 1573 N N . SER A 1 191 ? -26.660 15.787 -1.704 1.00 95.81 191 SER A N 1
ATOM 1574 C CA . SER A 1 191 ? -25.518 16.291 -0.914 1.00 95.81 191 SER A CA 1
ATOM 1575 C C . SER A 1 191 ? -25.695 15.981 0.573 1.00 95.81 191 SER A C 1
ATOM 1577 O O . SER A 1 191 ? -24.786 15.462 1.220 1.00 95.81 191 SER A O 1
ATOM 1579 N N . LEU A 1 192 ? -26.910 16.189 1.092 1.00 95.94 192 LEU A N 1
ATOM 1580 C CA . LEU A 1 192 ? -27.252 15.881 2.480 1.00 95.94 192 LEU A CA 1
ATOM 1581 C C . LEU A 1 192 ? -27.182 14.370 2.771 1.00 95.94 192 LEU A C 1
ATOM 1583 O O . LEU A 1 192 ? -26.681 13.957 3.817 1.00 95.94 192 LEU A O 1
ATOM 1587 N N . THR A 1 193 ? -27.634 13.538 1.829 1.00 96.94 193 THR A N 1
ATOM 1588 C CA . THR A 1 193 ? -27.591 12.072 1.937 1.00 96.94 193 THR A CA 1
ATOM 1589 C C . THR A 1 193 ? -26.154 11.559 1.995 1.00 96.94 193 THR A C 1
ATOM 1591 O O . THR A 1 193 ? -25.837 10.717 2.836 1.00 96.94 193 THR A O 1
ATOM 1594 N N . TYR A 1 194 ? -25.261 12.085 1.152 1.00 96.88 194 TYR A N 1
ATOM 1595 C CA . TYR A 1 194 ? -23.842 11.724 1.169 1.00 96.88 194 TYR A CA 1
ATOM 1596 C C . TYR A 1 194 ? -23.145 12.184 2.449 1.00 96.88 194 TYR A C 1
ATOM 1598 O O . TYR A 1 194 ? -22.404 11.402 3.048 1.00 96.88 194 TYR A O 1
ATOM 1606 N N . ALA A 1 195 ? -23.438 13.396 2.928 1.00 97.12 195 ALA A N 1
ATOM 1607 C CA . ALA A 1 195 ? -22.917 13.878 4.203 1.00 97.12 195 ALA A CA 1
ATOM 1608 C C . ALA A 1 195 ? -23.386 12.999 5.376 1.00 97.12 195 ALA A C 1
ATOM 1610 O O . ALA A 1 195 ? -22.568 12.562 6.188 1.00 97.12 195 ALA A O 1
ATOM 1611 N N . LYS A 1 196 ? -24.675 12.632 5.420 1.00 97.94 196 LYS A N 1
ATOM 1612 C CA . LYS A 1 196 ? -25.204 11.728 6.451 1.00 97.94 196 LYS A CA 1
ATOM 1613 C C . LYS A 1 196 ? -24.571 10.339 6.384 1.00 97.94 196 LYS A C 1
ATOM 1615 O O . LYS A 1 196 ? -24.214 9.778 7.420 1.00 97.94 196 LYS A O 1
ATOM 1620 N N . LYS A 1 197 ? -24.404 9.791 5.177 1.00 98.19 197 LYS A N 1
ATOM 1621 C CA . LYS A 1 197 ? -23.724 8.509 4.956 1.00 98.19 197 LYS A CA 1
ATOM 1622 C C . LYS A 1 197 ? -22.293 8.551 5.497 1.00 98.19 197 LYS A C 1
ATOM 1624 O O . LYS A 1 197 ? -21.915 7.651 6.239 1.00 98.19 197 LYS A O 1
ATOM 1629 N N . LYS A 1 198 ? -21.543 9.620 5.210 1.00 97.94 198 LYS A N 1
ATOM 1630 C CA . LYS A 1 198 ? -20.173 9.819 5.705 1.00 97.94 198 LYS A CA 1
ATOM 1631 C C . LYS A 1 198 ? -20.106 9.854 7.234 1.00 97.94 198 LYS A C 1
ATOM 1633 O O . LYS A 1 198 ? -19.241 9.199 7.808 1.00 97.94 198 LYS A O 1
ATOM 1638 N N . VAL A 1 199 ? -21.036 10.550 7.896 1.00 98.31 199 VAL A N 1
ATOM 1639 C CA . VAL A 1 199 ? -21.141 10.548 9.369 1.00 98.31 199 VAL A CA 1
ATOM 1640 C C . VAL A 1 199 ? -21.363 9.133 9.898 1.00 98.31 199 VAL A C 1
ATOM 1642 O O . VAL A 1 199 ? -20.668 8.712 10.815 1.00 98.31 199 VAL A O 1
ATOM 1645 N N . ASN A 1 200 ? -22.293 8.380 9.307 1.00 98.25 200 ASN A N 1
ATOM 1646 C CA . ASN A 1 200 ? -22.596 7.018 9.751 1.00 98.25 200 ASN A CA 1
ATOM 1647 C C . ASN A 1 200 ? -21.412 6.057 9.533 1.00 98.25 200 ASN A C 1
ATOM 1649 O O . ASN A 1 200 ? -21.152 5.198 10.370 1.00 98.25 200 ASN A O 1
ATOM 1653 N N . GLU A 1 201 ? -20.692 6.181 8.416 1.00 97.44 201 GLU A N 1
ATOM 1654 C CA . GLU A 1 201 ? -19.503 5.367 8.136 1.00 97.44 201 GLU A CA 1
ATOM 1655 C C . GLU A 1 201 ? -18.358 5.667 9.104 1.00 97.44 201 GLU A C 1
ATOM 1657 O O . GLU A 1 201 ? -17.708 4.742 9.587 1.00 97.44 201 GLU A O 1
ATOM 1662 N N . LEU A 1 202 ? -18.118 6.944 9.405 1.00 97.94 202 LEU A N 1
ATOM 1663 C CA . LEU A 1 202 ? -17.098 7.345 10.371 1.00 97.94 202 LEU A CA 1
ATOM 1664 C C . LEU A 1 202 ? -17.483 6.950 11.795 1.00 97.94 202 LEU A C 1
ATOM 1666 O O . LEU A 1 202 ? -16.617 6.492 12.527 1.00 97.94 202 LEU A O 1
ATOM 1670 N N . ALA A 1 203 ? -18.764 7.037 12.164 1.00 98.19 203 ALA A N 1
ATOM 1671 C CA . ALA A 1 203 ? -19.235 6.616 13.482 1.00 98.19 203 ALA A CA 1
ATOM 1672 C C . ALA A 1 203 ? -18.938 5.129 13.719 1.00 98.19 203 ALA A C 1
ATOM 1674 O O . ALA A 1 203 ? -18.320 4.782 14.718 1.00 98.19 203 ALA A O 1
ATOM 1675 N N . LYS A 1 204 ? -19.244 4.273 12.735 1.00 97.69 204 LYS A N 1
ATOM 1676 C CA . LYS A 1 204 ? -18.896 2.843 12.784 1.00 97.69 204 LYS A CA 1
ATOM 1677 C C . LYS A 1 204 ? -17.390 2.600 12.887 1.00 97.69 204 LYS A C 1
ATOM 1679 O O . LYS A 1 204 ? -16.964 1.647 13.527 1.00 97.69 204 LYS A O 1
ATOM 1684 N N . LYS A 1 205 ? -16.569 3.422 12.225 1.00 97.25 205 LYS A N 1
ATOM 1685 C CA . LYS A 1 205 ? -15.106 3.309 12.327 1.00 97.25 205 LYS A CA 1
ATOM 1686 C C . LYS A 1 205 ? -14.599 3.711 13.704 1.00 97.25 205 LYS A C 1
ATOM 1688 O O . LYS A 1 205 ? -13.719 3.027 14.199 1.00 97.25 205 LYS A O 1
ATOM 1693 N N . VAL A 1 206 ? -15.154 4.762 14.307 1.00 98.00 206 VAL A N 1
ATOM 1694 C CA . VAL A 1 206 ? -14.833 5.150 15.686 1.00 98.00 206 VAL A CA 1
ATOM 1695 C C . VAL A 1 206 ? -15.227 4.028 16.639 1.00 98.00 206 VAL A C 1
ATOM 1697 O O . VAL A 1 206 ? -14.371 3.569 17.373 1.00 98.00 206 VAL A O 1
ATOM 1700 N N . GLU A 1 207 ? -16.445 3.485 16.544 1.00 97.50 207 GLU A N 1
ATOM 1701 C CA . GLU A 1 207 ? -16.880 2.342 17.368 1.00 97.50 207 GLU A CA 1
ATOM 1702 C C . GLU A 1 207 ? -15.913 1.149 17.276 1.00 97.50 207 GLU A C 1
ATOM 1704 O O . GLU A 1 207 ? -15.515 0.579 18.292 1.00 97.50 207 GLU A O 1
ATOM 1709 N N . LEU A 1 208 ? -15.494 0.788 16.057 1.00 97.31 208 LEU A N 1
ATOM 1710 C CA . LEU A 1 208 ? -14.514 -0.278 15.846 1.00 97.31 208 LEU A CA 1
ATOM 1711 C C . LEU A 1 208 ? -13.128 0.089 16.386 1.00 97.31 208 LEU A C 1
ATOM 1713 O O . LEU A 1 208 ? -12.474 -0.763 16.976 1.00 97.31 208 LEU A O 1
ATOM 1717 N N . ALA A 1 209 ? -12.666 1.322 16.184 1.00 97.38 209 ALA A N 1
ATOM 1718 C CA . ALA A 1 209 ? -11.370 1.779 16.672 1.00 97.38 209 ALA A CA 1
ATOM 1719 C C . ALA A 1 209 ? -11.331 1.829 18.205 1.00 97.38 209 ALA A C 1
ATOM 1721 O O . ALA A 1 209 ? -10.343 1.406 18.789 1.00 97.38 209 ALA A O 1
ATOM 1722 N N . THR A 1 210 ? -12.413 2.253 18.862 1.00 97.44 210 THR A N 1
ATOM 1723 C CA . THR A 1 210 ? -12.547 2.228 20.324 1.00 97.44 210 THR A CA 1
ATOM 1724 C C . THR 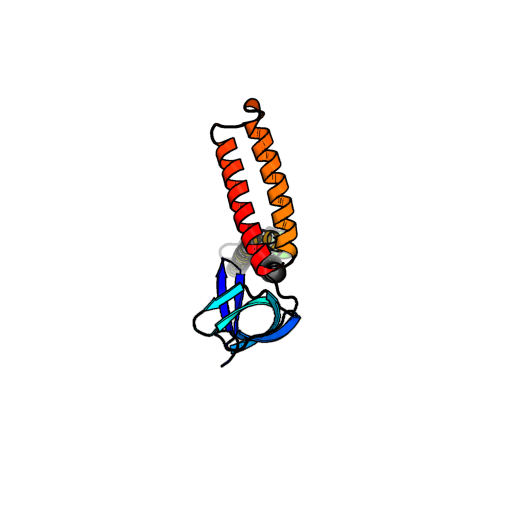A 1 210 ? -12.450 0.797 20.842 1.00 97.44 210 THR A C 1
ATOM 1726 O O . THR A 1 210 ? -11.669 0.529 21.746 1.00 97.44 210 THR A O 1
ATOM 1729 N N . LEU A 1 211 ? -13.171 -0.146 20.222 1.00 97.00 211 LEU A N 1
ATOM 1730 C CA . LEU A 1 211 ? -13.098 -1.563 20.591 1.00 97.00 211 LEU A CA 1
ATOM 1731 C C . LEU A 1 211 ? -11.674 -2.129 20.460 1.00 97.00 211 LEU A C 1
ATOM 1733 O O . LEU A 1 211 ? -11.256 -2.955 21.268 1.00 97.00 211 LEU A O 1
ATOM 1737 N N . LEU A 1 212 ? -10.930 -1.694 19.442 1.00 96.81 212 LEU A N 1
ATOM 1738 C CA . LEU A 1 212 ? -9.574 -2.165 19.178 1.00 96.81 212 LEU A CA 1
ATOM 1739 C C . LEU A 1 212 ? -8.513 -1.482 20.055 1.00 96.81 212 LEU A C 1
ATOM 1741 O O . LEU A 1 212 ? -7.546 -2.149 20.408 1.00 96.81 212 LEU A O 1
ATOM 1745 N N . TRP A 1 213 ? -8.650 -0.197 20.391 1.00 96.75 213 TRP A N 1
ATOM 1746 C CA . TRP A 1 213 ? -7.505 0.606 20.850 1.00 96.75 213 TRP A CA 1
ATOM 1747 C C . TRP A 1 213 ? -7.700 1.401 22.151 1.00 96.75 213 TRP A C 1
ATOM 1749 O O . TRP A 1 213 ? -6.692 1.796 22.733 1.00 96.75 213 TRP A O 1
ATOM 1759 N N . ALA A 1 214 ? -8.932 1.631 22.623 1.00 92.00 214 ALA A N 1
ATOM 1760 C CA . ALA A 1 214 ? -9.196 2.372 23.869 1.00 92.00 214 ALA A CA 1
ATOM 1761 C C . ALA A 1 214 ? -9.022 1.478 25.110 1.00 92.00 214 ALA A C 1
ATOM 1763 O O . ALA A 1 214 ? -8.079 1.691 25.907 1.00 92.00 214 ALA A O 1
#

Solvent-accessible surface area (backbone atoms only — not comparable to full-atom values): 11360 Å² total; per-residue (Å²): 133,78,31,26,76,37,84,74,54,91,93,29,59,25,46,37,22,74,61,90,81,57,69,70,40,76,44,64,35,37,44,101,84,70,52,72,43,54,27,33,32,51,27,81,64,50,76,58,95,78,28,36,29,23,23,56,48,48,73,84,68,68,47,72,25,56,53,20,41,54,48,18,52,52,40,46,54,52,22,53,54,25,41,53,51,12,50,52,26,44,60,61,29,50,67,62,45,74,66,59,70,71,64,73,75,84,50,84,94,43,93,59,32,68,59,55,53,53,48,54,53,51,23,50,58,25,40,56,50,12,53,53,24,39,54,54,19,58,66,32,50,67,55,26,55,51,23,47,60,41,35,74,51,84,45,79,67,42,72,67,29,31,64,52,30,47,54,51,29,52,57,30,48,51,52,34,49,50,41,67,77,34,63,85,76,42,91,47,94,56,45,58,57,53,30,49,49,50,30,54,56,29,50,54,47,28,56,52,22,45,51,40,59,111

InterPro domains:
  IPR021944 Protein of unknown function DUF3560 [PF12083] (64-184)

pLDDT: mean 96.16, std 2.63, range [71.12, 98.56]

Mean predicted aligned error: 4.96 Å

Nearest PDB structures (foldseek):
  4nqi-assembly2_D  TM=2.748E-01  e=6.809E+00  Dictyostelium discoideum

Sequence (214 aa):
MFNTYAKFVPNVFLAKCPEPHDKGEIITLTSKYGNETEVEICNLVKQQDDFYFYSFTRCDGMNSQVRAAQKAERYQGYADNAMKRSQQYYEAANEGREFLSLGEPIKIGHHSEKRHRALIERNARRMDKSVAEMHKAESYESKIAYWESMADKIDLSMPESLEFFEFKLAQAKENYQELKDNPEKREHNYSLTYAKKKVNELAKKVELATLLWA

Organism: NCBI:txid757

Radius of gyration: 29.49 Å; Cα contacts (8 Å, |Δi|>4): 286; chains: 1; bounding box: 61×52×85 Å